Protein AF-M0ALJ4-F1 (afdb_monomer)

Organism: NCBI:txid1227491

Sequence (319 aa):
MPLLFDDVSKDVVDCMFVYNEPVALFLTGNSIRHKKRLEKDDIPYITFGELVDSERSSDLLKPVLEDSIDKFPSRSVKQKADAGIDLYKRKKEDLTDDDYERIVQAVLKEILFTSVLYEEDVSGVEVPDGALTLSWKDSENIYVWDAKFVDNWENGETKLSGEHHKIKNHLDTFQRESDADEFGGLAGFIIFSPQVKLSNLKTLKQRLEERGFRFDSEFGAVCHFPMISLLYLHELVDQNHQDVKSKQNSFRKHLHRLIAHASNHAHEPEEIEDLDRVTDVSKEDIDKLFDYHLSAARKEFEEPNKERYLRNLESTIFG

pLDDT: mean 72.42, std 15.79, range [34.16, 96.31]

Solvent-accessible surface area (backbone atoms only — not comparable to full-atom values): 18001 Å² total; per-residue (Å²): 130,93,74,86,58,85,58,83,47,73,61,59,54,26,49,43,48,37,65,59,53,63,55,60,43,62,31,46,81,84,31,53,78,48,50,69,56,33,62,72,69,69,49,51,67,45,45,49,67,61,51,71,74,39,96,48,58,64,76,59,47,51,58,34,35,50,52,16,53,58,47,52,73,66,53,52,54,59,60,25,18,53,31,20,52,52,40,45,75,75,36,72,76,76,64,49,54,67,56,47,35,36,26,52,48,29,41,40,32,54,75,36,74,58,42,47,77,50,73,77,84,66,84,84,55,75,64,47,48,22,38,36,57,47,62,40,102,88,49,51,33,30,33,41,31,40,56,50,68,56,79,53,58,95,83,42,73,52,74,54,82,75,46,58,59,55,57,46,43,22,53,54,49,47,67,69,70,52,67,32,68,82,35,75,33,60,31,25,42,38,38,36,25,73,52,69,52,70,69,53,54,50,50,45,52,52,54,41,44,79,69,68,52,71,68,50,97,83,30,40,14,43,22,34,36,26,45,71,28,52,54,48,50,46,51,53,46,64,79,38,42,70,56,47,66,77,37,46,49,53,44,37,54,44,50,50,46,54,47,50,36,58,90,57,93,86,58,63,89,89,74,74,91,82,70,73,42,55,23,75,49,46,60,70,57,49,51,49,41,49,53,53,47,69,65,50,72,93,71,82,85,76,78,79,60,63,68,61,57,52,53,56,51,54,59,66,73,77,103

Foldseek 3Di:
DADADQACDLLVVLLCLLVLAQYEAEQEDPNVVCVVVCVVVVQQYDYPVNCVPDPDNCVVVVVSSVSSNVPSVVDDLVVNQVSLVVNCVVQVQPDDQVSQLSNLQSLCCLLAVQKDADDCPPDNQLAARTKGWLDDDPAIEIEGEHEDEDHPPVPDADQCVVVLVSVLSNQVVVVVVCPQVVRVHHAEYEYEYQHHDLVNLLVSLVSSVVVPDDPDLRHYAYEYENNVLSVLLSVVCVVCVVLCVQQVNLLSVLVSCLRQDAPDPPDDSPPDDDDPSYHYDDNVSSVVSVVRSVPPPPDDDDDDPPVVVVVVVVVVVPD

Secondary structure (DSSP, 8-state):
-PPP-SS--HHHHHHHHHHT----EEE-GGGGGGHHHHHHTT--EEEHHHHHH-S-HHHHHHHHHHHHHHHHHHS-HHHHHHHHHHHHHHHTTT--HHHHHHHHHHHHHHH-TT-EEPPTTTTT----SEEEE--BTTB--EEEEEE---TTTTT--B-GGGHHHHHHHHHHHHHHSSHHHHTTSEEEEEEEES-B-HHHHHHHHHHHHHTT----TTS-EEEEEEHHHHHHHHHHHHHTHHHHHHTHHHHHHHHHHHHHSSS-TTS-TTS------EEE--HHHHHHHHHHHHHS--PPP----HHHHHHHHHHHH--

Nearest PDB structures (foldseek):
  2fok-assembly1_A  TM=6.029E-01  e=7.129E-04  Planomicrobium okeanokoites
  2fok-assembly2_B  TM=4.745E-01  e=2.759E-04  Planomicrobium okeanokoites
  5liz-assembly1_A  TM=4.064E-01  e=2.086E-04  Bacillus sp. (in: firmicutes)
  5liq-assembly1_A  TM=3.939E-01  e=2.333E-04  Bacillus sp. (in: firmicutes)
  3gg8-assembly1_A  TM=2.649E-01  e=8.957E+00  Toxoplasma gondii

Mean predicted aligned error: 12.92 Å

Radius of gyration: 22.49 Å; Cα contacts (8 Å, |Δi|>4): 438; chains: 1; bounding box: 62×40×67 Å

Structure (mmCIF, N/CA/C/O backbone):
data_AF-M0ALJ4-F1
#
_entry.id   AF-M0ALJ4-F1
#
loop_
_atom_site.group_PDB
_atom_site.id
_atom_site.type_symbol
_atom_site.label_atom_id
_atom_site.label_alt_id
_atom_site.label_comp_id
_atom_site.label_asym_id
_atom_site.label_entity_id
_atom_site.label_seq_id
_atom_site.pdbx_PDB_ins_code
_atom_site.Cartn_x
_atom_site.Cartn_y
_atom_site.Cartn_z
_atom_site.occupancy
_atom_site.B_iso_or_equiv
_atom_site.auth_seq_id
_atom_site.auth_comp_id
_atom_site.auth_asym_id
_atom_site.auth_atom_id
_atom_site.pdbx_PDB_model_num
ATOM 1 N N . MET A 1 1 ? 11.346 8.881 -19.174 1.00 34.16 1 MET A N 1
ATOM 2 C CA . MET A 1 1 ? 12.791 9.035 -19.495 1.00 34.16 1 MET A CA 1
ATOM 3 C C . MET A 1 1 ? 13.323 7.669 -19.934 1.00 34.16 1 MET A C 1
ATOM 5 O O . MET A 1 1 ? 12.957 6.709 -19.274 1.00 34.16 1 MET A O 1
ATOM 9 N N . PRO A 1 2 ? 14.092 7.504 -21.031 1.00 41.75 2 PRO A N 1
ATOM 10 C CA . PRO A 1 2 ? 14.578 6.175 -21.416 1.00 41.75 2 PRO A CA 1
ATOM 11 C C . PRO A 1 2 ? 15.608 5.667 -20.397 1.00 41.75 2 PRO A C 1
ATOM 13 O O . PRO A 1 2 ? 16.641 6.303 -20.193 1.00 41.75 2 PRO A O 1
ATOM 16 N N . LEU A 1 3 ? 15.318 4.533 -19.758 1.00 44.94 3 LEU A N 1
ATOM 17 C CA . LEU A 1 3 ? 16.238 3.852 -18.849 1.00 44.94 3 LEU A CA 1
ATOM 18 C C . LEU A 1 3 ? 17.157 2.929 -19.664 1.00 44.94 3 LEU A C 1
ATOM 20 O O . LEU A 1 3 ? 16.689 2.062 -20.401 1.00 44.94 3 LEU A O 1
ATOM 24 N N . LEU A 1 4 ? 18.469 3.145 -19.564 1.00 45.00 4 LEU A N 1
ATOM 25 C CA . LEU A 1 4 ? 19.496 2.343 -20.233 1.00 45.00 4 LEU A CA 1
ATOM 26 C C . LEU A 1 4 ? 20.115 1.384 -19.215 1.00 45.00 4 LEU A C 1
ATOM 28 O O . LEU A 1 4 ? 20.674 1.826 -18.214 1.00 45.00 4 LEU A O 1
ATOM 32 N N . PHE A 1 5 ? 20.031 0.083 -19.488 1.00 50.44 5 PHE A N 1
ATOM 33 C CA . PHE A 1 5 ? 20.589 -0.963 -18.633 1.00 50.44 5 PHE A CA 1
ATOM 34 C C . PHE A 1 5 ? 21.620 -1.791 -19.408 1.00 50.44 5 PHE A C 1
ATOM 36 O O . PHE A 1 5 ? 21.329 -2.281 -20.498 1.00 50.44 5 PHE A O 1
ATOM 43 N N . ASP A 1 6 ? 22.807 -1.983 -18.826 1.00 44.72 6 ASP A N 1
ATOM 44 C CA . ASP A 1 6 ? 23.868 -2.833 -19.395 1.00 44.72 6 ASP A CA 1
ATOM 45 C C . ASP A 1 6 ? 23.593 -4.340 -19.200 1.00 44.72 6 ASP A C 1
ATOM 47 O O . ASP A 1 6 ? 24.137 -5.187 -19.915 1.00 44.72 6 ASP A O 1
ATOM 51 N N . ASP A 1 7 ? 22.718 -4.685 -18.250 1.00 58.34 7 ASP A N 1
ATOM 52 C CA . ASP A 1 7 ? 22.183 -6.028 -18.030 1.00 58.34 7 ASP A CA 1
ATOM 53 C C . ASP A 1 7 ? 20.700 -5.934 -17.646 1.00 58.34 7 ASP A C 1
ATOM 55 O O . ASP A 1 7 ? 20.308 -5.096 -16.833 1.00 58.34 7 ASP A O 1
ATOM 59 N N . VAL A 1 8 ? 19.866 -6.811 -18.206 1.00 62.66 8 VAL A N 1
ATOM 60 C CA . VAL A 1 8 ? 18.455 -6.904 -17.822 1.00 62.66 8 VAL A CA 1
ATOM 61 C C . VAL A 1 8 ? 18.371 -7.931 -16.702 1.00 62.66 8 VAL A C 1
ATOM 63 O O . VAL A 1 8 ? 18.159 -9.124 -16.937 1.00 62.66 8 VAL A O 1
ATOM 66 N N . SER A 1 9 ? 18.581 -7.499 -15.462 1.00 69.31 9 SER A N 1
ATOM 67 C CA . SER A 1 9 ? 18.381 -8.366 -14.298 1.00 69.31 9 SER A CA 1
ATOM 68 C C . SER A 1 9 ? 16.885 -8.665 -14.095 1.00 69.31 9 SER A C 1
ATOM 70 O O . SER A 1 9 ? 16.020 -8.070 -14.739 1.00 69.31 9 SER A O 1
ATOM 72 N N . LYS A 1 10 ? 16.552 -9.622 -13.216 1.00 70.94 10 LYS A N 1
ATOM 73 C CA . LYS A 1 10 ? 15.148 -9.821 -12.801 1.00 70.94 10 LYS A CA 1
ATOM 74 C C . LYS A 1 10 ? 14.608 -8.569 -12.092 1.00 70.94 10 LYS A C 1
ATOM 76 O O . LYS A 1 10 ? 13.436 -8.261 -12.220 1.00 70.94 10 LYS A O 1
ATOM 81 N N . ASP A 1 11 ? 15.472 -7.837 -11.396 1.00 69.19 11 ASP A N 1
ATOM 82 C CA . ASP A 1 11 ? 15.086 -6.645 -10.640 1.00 69.19 11 ASP A CA 1
ATOM 83 C C . ASP A 1 11 ? 14.663 -5.507 -11.572 1.00 69.19 11 ASP A C 1
ATOM 85 O O . ASP A 1 11 ? 13.621 -4.913 -11.347 1.00 69.19 11 ASP A O 1
ATOM 89 N N . VAL A 1 12 ? 15.387 -5.290 -12.680 1.00 71.81 12 VAL A N 1
ATOM 90 C CA . VAL A 1 12 ? 14.992 -4.315 -13.717 1.00 71.81 12 VAL A CA 1
ATOM 91 C C . VAL A 1 12 ? 13.591 -4.621 -14.246 1.00 71.81 12 VAL A C 1
ATOM 93 O O . VAL A 1 12 ? 12.761 -3.729 -14.380 1.00 71.81 12 VAL A O 1
ATOM 96 N N . VAL A 1 13 ? 13.320 -5.897 -14.514 1.00 70.69 13 VAL A N 1
ATOM 97 C CA . VAL A 1 13 ? 12.024 -6.365 -15.011 1.00 70.69 13 VAL A CA 1
ATOM 98 C C . VAL A 1 13 ? 10.910 -6.158 -13.975 1.00 70.69 13 VAL A C 1
ATOM 100 O O . VAL A 1 13 ? 9.846 -5.654 -14.325 1.00 70.69 13 VAL A O 1
ATOM 103 N N . ASP A 1 14 ? 11.155 -6.498 -12.708 1.00 71.94 14 ASP A N 1
ATOM 104 C CA . ASP A 1 14 ? 10.169 -6.328 -11.636 1.00 71.94 14 ASP A CA 1
ATOM 105 C C . ASP A 1 14 ? 9.904 -4.835 -11.349 1.00 71.94 14 ASP A C 1
ATOM 107 O O . ASP A 1 14 ? 8.742 -4.453 -11.210 1.00 71.94 14 ASP A O 1
ATOM 111 N N . CYS A 1 15 ? 10.931 -3.971 -11.373 1.00 71.88 15 CYS A N 1
ATOM 112 C CA . CYS A 1 15 ? 10.764 -2.512 -11.325 1.00 71.88 15 CYS A CA 1
ATOM 113 C C . CYS A 1 15 ? 9.874 -2.034 -12.478 1.00 71.88 15 CYS A C 1
ATOM 115 O O . CYS A 1 15 ? 8.886 -1.351 -12.242 1.00 71.88 15 CYS A O 1
ATOM 117 N N . MET A 1 16 ? 10.128 -2.450 -13.724 1.00 73.06 16 MET A N 1
ATOM 118 C CA . MET A 1 16 ? 9.270 -2.057 -14.853 1.00 73.06 16 MET A CA 1
ATOM 119 C C . MET A 1 16 ? 7.796 -2.446 -14.634 1.00 73.06 16 MET A C 1
ATOM 121 O O . MET A 1 16 ? 6.895 -1.692 -15.003 1.00 73.06 16 MET A O 1
ATOM 125 N N . PHE A 1 17 ? 7.525 -3.604 -14.022 1.00 73.50 17 PHE A N 1
ATOM 126 C CA . PHE A 1 17 ? 6.152 -4.035 -13.733 1.00 73.50 17 PHE A CA 1
ATOM 127 C C . PHE A 1 17 ? 5.479 -3.204 -12.652 1.00 73.50 17 PHE A C 1
ATOM 129 O O . PHE A 1 17 ? 4.308 -2.853 -12.801 1.00 73.50 17 PHE A O 1
ATOM 136 N N . VAL A 1 18 ? 6.214 -2.895 -11.589 1.00 72.75 18 VAL A N 1
ATOM 137 C CA . VAL A 1 18 ? 5.731 -2.071 -10.481 1.00 72.75 18 VAL A CA 1
ATOM 138 C C . VAL A 1 18 ? 5.482 -0.635 -10.946 1.00 72.75 18 VAL A C 1
ATOM 140 O O . VAL A 1 18 ? 4.472 -0.037 -10.587 1.00 72.75 18 VAL A O 1
ATOM 143 N N . TYR A 1 19 ? 6.348 -0.113 -11.816 1.00 73.38 19 TYR A N 1
ATOM 144 C CA . TYR A 1 19 ? 6.264 1.252 -12.321 1.00 73.38 19 TYR A CA 1
ATOM 145 C C . TYR A 1 19 ? 5.135 1.439 -13.339 1.00 73.38 19 TYR A C 1
ATOM 147 O O . TYR A 1 19 ? 4.661 2.556 -13.509 1.00 73.38 19 TYR A O 1
ATOM 155 N N . ASN A 1 20 ? 4.665 0.359 -13.978 1.00 68.69 20 ASN A N 1
ATOM 156 C CA . ASN A 1 20 ? 3.615 0.389 -15.003 1.00 68.69 20 ASN A CA 1
ATOM 157 C C . ASN A 1 20 ? 3.902 1.388 -16.145 1.00 68.69 20 ASN A C 1
ATOM 159 O O . ASN A 1 20 ? 2.983 1.889 -16.793 1.00 68.69 20 ASN A O 1
ATOM 163 N N . GLU A 1 21 ? 5.180 1.667 -16.397 1.00 66.44 21 GLU A N 1
ATOM 164 C CA . GLU A 1 21 ? 5.617 2.570 -17.452 1.00 66.44 21 GLU A CA 1
ATOM 165 C C . GLU A 1 21 ? 5.969 1.779 -18.717 1.00 66.44 21 GLU A C 1
ATOM 167 O O . GLU A 1 21 ? 6.566 0.700 -18.635 1.00 66.44 21 GLU A O 1
ATOM 172 N N . PRO A 1 22 ? 5.631 2.301 -19.907 1.00 62.56 22 PRO A N 1
ATOM 173 C CA . PRO A 1 22 ? 6.061 1.699 -21.154 1.00 62.56 22 PRO A CA 1
ATOM 174 C C . PRO A 1 22 ? 7.570 1.881 -21.313 1.00 62.56 22 PRO A C 1
ATOM 176 O O . PRO A 1 22 ? 8.075 2.981 -21.548 1.00 62.56 22 PRO A O 1
ATOM 179 N N . VAL A 1 23 ? 8.305 0.781 -21.196 1.00 67.69 23 VAL A N 1
ATOM 180 C CA . VAL A 1 23 ? 9.763 0.759 -21.332 1.00 67.69 23 VAL A CA 1
ATOM 181 C C . VAL A 1 23 ? 10.149 -0.076 -22.550 1.00 67.69 23 VAL A C 1
ATOM 183 O O . VAL A 1 23 ? 9.550 -1.118 -22.820 1.00 67.69 23 VAL A O 1
ATOM 186 N N . ALA A 1 24 ? 11.164 0.381 -23.283 1.00 68.06 24 ALA A N 1
ATOM 187 C CA . ALA A 1 24 ? 11.835 -0.393 -24.321 1.00 68.06 24 ALA A CA 1
ATOM 188 C C . ALA A 1 24 ? 13.190 -0.872 -23.790 1.00 68.06 24 ALA A C 1
ATOM 190 O O . ALA A 1 24 ? 14.034 -0.060 -23.410 1.00 68.06 24 ALA A O 1
ATOM 191 N N . LEU A 1 25 ? 13.403 -2.189 -23.760 1.00 72.06 25 LEU A N 1
ATOM 192 C CA . LEU A 1 25 ? 14.677 -2.770 -23.342 1.00 72.06 25 LEU A CA 1
ATOM 193 C C . LEU A 1 25 ? 15.634 -2.891 -24.524 1.00 72.06 25 LEU A C 1
ATOM 195 O O . LEU A 1 25 ? 15.305 -3.519 -25.527 1.00 72.06 25 LEU A O 1
ATOM 199 N N . PHE A 1 26 ? 16.847 -2.362 -24.383 1.00 72.50 26 PHE A N 1
ATOM 200 C CA . PHE A 1 26 ? 17.899 -2.502 -25.387 1.00 72.50 26 PHE A CA 1
ATOM 201 C C . PHE A 1 26 ? 18.897 -3.578 -24.972 1.00 72.50 26 PHE A C 1
ATOM 203 O O . PHE A 1 26 ? 19.631 -3.417 -24.002 1.00 72.50 26 PHE A O 1
ATOM 210 N N . LEU A 1 27 ? 18.954 -4.674 -25.726 1.00 73.56 27 LEU A N 1
ATOM 211 C CA . LEU A 1 27 ? 19.894 -5.761 -25.481 1.00 73.56 27 LEU A CA 1
ATOM 212 C C . LEU A 1 27 ? 21.192 -5.525 -26.249 1.00 73.56 27 LEU A C 1
ATOM 214 O O . LEU A 1 27 ? 21.243 -5.659 -27.475 1.00 73.56 27 LEU A O 1
ATOM 218 N N . THR A 1 28 ? 22.262 -5.221 -25.524 1.00 72.56 28 THR A N 1
ATOM 219 C CA . THR A 1 28 ? 23.612 -5.046 -26.071 1.00 72.56 28 THR A CA 1
ATOM 220 C C . THR A 1 28 ? 24.589 -6.094 -25.511 1.00 72.56 28 THR A C 1
ATOM 222 O O . THR A 1 28 ? 24.461 -6.563 -24.375 1.00 72.56 28 THR A O 1
ATOM 225 N N . GLY A 1 29 ? 25.568 -6.518 -26.318 1.00 74.62 29 GLY A N 1
ATOM 226 C CA . GLY A 1 29 ? 26.658 -7.399 -25.875 1.00 74.62 29 GLY A CA 1
ATOM 227 C C . GLY A 1 29 ? 26.196 -8.692 -25.183 1.00 74.62 29 GLY A C 1
ATOM 228 O O . GLY A 1 29 ? 25.474 -9.506 -25.758 1.00 74.62 29 GLY A O 1
ATOM 229 N N . ASN A 1 30 ? 26.624 -8.891 -23.931 1.00 69.31 30 ASN A N 1
ATOM 230 C CA . ASN A 1 30 ? 26.338 -10.105 -23.157 1.00 69.31 30 ASN A CA 1
ATOM 231 C C . ASN A 1 30 ? 24.857 -10.267 -22.776 1.00 69.31 30 ASN A C 1
ATOM 233 O O . ASN A 1 30 ? 24.443 -11.383 -22.455 1.00 69.31 30 ASN A O 1
ATOM 237 N N . SER A 1 31 ? 24.051 -9.202 -22.835 1.00 68.31 31 SER A N 1
ATOM 238 C CA . SER A 1 31 ? 22.632 -9.250 -22.458 1.00 68.31 31 SER A CA 1
ATOM 239 C C . SER A 1 31 ? 21.745 -9.977 -23.487 1.00 68.31 31 SER A C 1
ATOM 241 O O . SER A 1 31 ? 20.653 -10.432 -23.147 1.00 68.31 31 SER A O 1
ATOM 243 N N . ILE A 1 32 ? 22.244 -10.219 -24.712 1.00 75.38 32 ILE A N 1
ATOM 244 C CA . ILE A 1 32 ? 21.551 -10.982 -25.774 1.00 75.38 32 ILE A CA 1
ATOM 245 C C . ILE A 1 32 ? 21.111 -12.375 -25.288 1.00 75.38 32 ILE A C 1
ATOM 247 O O . ILE A 1 32 ? 20.076 -12.896 -25.706 1.00 75.38 32 ILE A O 1
ATOM 251 N N . ARG A 1 33 ? 21.849 -12.981 -24.350 1.00 76.00 33 ARG A N 1
ATOM 252 C CA . ARG A 1 33 ? 21.503 -14.290 -23.765 1.00 76.00 33 ARG A CA 1
ATOM 253 C C . ARG A 1 33 ? 20.151 -14.304 -23.033 1.00 76.00 33 ARG A C 1
ATOM 255 O O . ARG A 1 33 ? 19.587 -15.380 -22.843 1.00 76.00 33 ARG A O 1
ATOM 262 N N . HIS A 1 34 ? 19.626 -13.142 -22.637 1.00 74.94 34 HIS A N 1
ATOM 263 C CA . HIS A 1 34 ? 18.351 -13.010 -21.928 1.00 74.94 34 HIS A CA 1
ATOM 264 C C . HIS A 1 34 ? 17.130 -12.983 -22.860 1.00 74.94 34 HIS A C 1
ATOM 266 O O . HIS A 1 34 ? 16.009 -13.069 -22.363 1.00 74.94 34 HIS A O 1
ATOM 272 N N . LYS A 1 35 ? 17.332 -12.979 -24.190 1.00 79.31 35 LYS A N 1
ATOM 273 C CA . LYS A 1 35 ? 16.275 -12.974 -25.218 1.00 79.31 35 LYS A CA 1
ATOM 274 C C . LYS A 1 35 ? 15.143 -13.963 -24.924 1.00 79.31 35 LYS A C 1
ATOM 276 O O . LYS A 1 35 ? 13.994 -13.569 -24.792 1.00 79.31 35 LYS A O 1
ATOM 281 N N . LYS A 1 36 ? 15.488 -15.236 -24.698 1.00 78.19 36 LYS A N 1
ATOM 282 C CA . LYS A 1 36 ? 14.508 -16.306 -24.425 1.00 78.19 36 LYS A CA 1
ATOM 283 C C . LYS A 1 36 ? 13.663 -16.065 -23.174 1.00 78.19 36 LYS A C 1
ATOM 285 O O . LYS A 1 36 ? 12.534 -16.535 -23.103 1.00 78.19 36 LYS A O 1
ATOM 290 N N . ARG A 1 37 ? 14.227 -15.401 -22.159 1.00 77.25 37 ARG A N 1
ATOM 291 C CA . ARG A 1 37 ? 13.498 -15.074 -20.929 1.00 77.25 37 ARG A CA 1
ATOM 292 C C . ARG A 1 37 ? 12.512 -13.940 -21.195 1.00 77.25 37 ARG A C 1
ATOM 294 O O . ARG A 1 37 ? 11.356 -14.077 -20.838 1.00 77.25 37 ARG A O 1
ATOM 301 N N . LEU A 1 38 ? 12.952 -12.880 -21.875 1.00 76.75 38 LEU A N 1
ATOM 302 C CA . LEU A 1 38 ? 12.086 -11.751 -22.228 1.00 76.75 38 LEU A CA 1
ATOM 303 C C . LEU A 1 38 ? 10.948 -12.173 -23.164 1.00 76.75 38 LEU A C 1
ATOM 305 O O . LEU A 1 38 ? 9.816 -11.766 -22.951 1.00 76.75 38 LEU A O 1
ATOM 309 N N . GLU A 1 39 ? 11.217 -13.066 -24.120 1.00 80.31 39 GLU A N 1
ATOM 310 C CA . GLU A 1 39 ? 10.180 -13.684 -24.960 1.00 80.31 39 GLU A CA 1
ATOM 311 C C . GLU A 1 39 ? 9.173 -14.500 -24.136 1.00 80.31 39 GLU A C 1
ATOM 313 O O . GLU A 1 39 ? 7.974 -14.431 -24.384 1.00 80.31 39 GLU A O 1
ATOM 318 N N . LYS A 1 40 ? 9.644 -15.271 -23.145 1.00 76.12 40 LYS A N 1
ATOM 319 C CA . LYS A 1 40 ? 8.771 -16.053 -22.255 1.00 76.12 40 LYS A CA 1
ATOM 320 C C . LYS A 1 40 ? 7.886 -15.155 -21.391 1.00 76.12 40 LYS A C 1
ATOM 322 O O . LYS A 1 40 ? 6.727 -15.488 -21.163 1.00 76.12 40 LYS A O 1
ATOM 327 N N . ASP A 1 41 ? 8.453 -14.062 -20.900 1.00 69.69 41 ASP A N 1
ATOM 328 C CA . ASP A 1 41 ? 7.781 -13.130 -19.999 1.00 69.69 41 ASP A CA 1
ATOM 329 C C . ASP A 1 41 ? 6.982 -12.058 -20.768 1.00 69.69 41 ASP A C 1
ATOM 331 O O . ASP A 1 41 ? 6.444 -11.147 -20.139 1.00 69.69 41 ASP A O 1
ATOM 335 N N . ASP A 1 42 ? 6.908 -12.172 -22.102 1.00 75.06 42 ASP A N 1
ATOM 336 C CA . ASP A 1 42 ? 6.263 -11.249 -23.045 1.00 75.06 42 ASP A CA 1
ATOM 337 C C . ASP A 1 42 ? 6.666 -9.780 -22.826 1.00 75.06 42 ASP A C 1
ATOM 339 O O . ASP A 1 42 ? 5.838 -8.876 -22.715 1.00 75.06 42 ASP A O 1
ATOM 343 N N . ILE A 1 43 ? 7.974 -9.552 -22.692 1.00 75.44 43 ILE A N 1
ATOM 344 C CA . ILE A 1 43 ? 8.561 -8.227 -22.488 1.00 75.44 43 ILE A CA 1
ATOM 345 C C . ILE A 1 43 ? 9.147 -7.741 -23.818 1.00 75.44 43 ILE A C 1
ATOM 347 O O . ILE A 1 43 ? 10.060 -8.392 -24.336 1.00 75.44 43 ILE A O 1
ATOM 351 N N . PRO A 1 44 ? 8.690 -6.599 -24.361 1.00 78.94 44 PRO A N 1
ATOM 352 C CA . PRO A 1 44 ? 9.247 -6.020 -25.580 1.00 78.94 44 PRO A CA 1
ATOM 353 C C . PRO A 1 44 ? 10.720 -5.613 -25.414 1.00 78.94 44 PRO A C 1
ATOM 355 O O . PRO A 1 44 ? 11.114 -5.020 -24.407 1.00 78.94 44 PRO A O 1
ATOM 358 N N . TYR A 1 45 ? 11.548 -5.912 -26.416 1.00 81.25 45 TYR A N 1
ATOM 359 C CA . TYR A 1 45 ? 12.967 -5.550 -26.445 1.00 81.25 45 TYR A CA 1
ATOM 360 C C . TYR A 1 45 ? 13.448 -5.281 -27.877 1.00 81.25 45 TYR A C 1
ATOM 362 O O . TYR A 1 45 ? 12.831 -5.719 -28.844 1.00 81.25 45 TYR A O 1
ATOM 370 N N . ILE A 1 46 ? 14.586 -4.597 -27.998 1.00 80.62 46 ILE A N 1
ATOM 371 C CA . ILE A 1 46 ? 15.333 -4.381 -29.241 1.00 80.62 46 ILE A CA 1
ATOM 372 C C . ILE A 1 46 ? 16.763 -4.855 -29.015 1.00 80.62 46 ILE A C 1
ATOM 374 O O . ILE A 1 46 ? 17.393 -4.495 -28.023 1.00 80.62 46 ILE A O 1
ATOM 378 N N . THR A 1 47 ? 17.315 -5.646 -29.925 1.00 80.94 47 THR A N 1
ATOM 379 C CA . THR A 1 47 ? 18.745 -5.968 -29.895 1.00 80.94 47 THR A CA 1
ATOM 380 C C . THR A 1 47 ? 19.567 -4.866 -30.556 1.00 80.94 47 THR A C 1
ATOM 382 O O . THR A 1 47 ? 19.135 -4.216 -31.505 1.00 80.94 47 THR A O 1
ATOM 385 N N . PHE A 1 48 ? 20.802 -4.668 -30.094 1.00 72.31 48 PHE A N 1
ATOM 386 C CA . PHE A 1 48 ? 21.704 -3.682 -30.692 1.00 72.31 48 PHE A CA 1
ATOM 387 C C . PHE A 1 48 ? 21.938 -3.928 -32.190 1.00 72.31 48 PHE A C 1
ATOM 389 O O . PHE A 1 48 ? 22.039 -2.971 -32.948 1.00 72.31 48 PHE A O 1
ATOM 396 N N . GLY A 1 49 ? 21.983 -5.196 -32.618 1.00 72.56 49 GLY A N 1
ATOM 397 C CA . GLY A 1 49 ? 22.102 -5.558 -34.034 1.00 72.56 49 GLY A CA 1
ATOM 398 C C . GLY A 1 49 ? 20.938 -5.021 -34.865 1.00 72.56 49 GLY A C 1
ATOM 399 O O . GLY A 1 49 ? 21.169 -4.337 -35.852 1.00 72.56 49 GLY A O 1
ATOM 400 N N . GLU A 1 50 ? 19.699 -5.219 -34.404 1.00 77.69 50 GLU A N 1
ATOM 401 C CA . GLU A 1 50 ? 18.506 -4.669 -35.065 1.00 77.69 50 GLU A CA 1
ATOM 402 C C . GLU A 1 50 ? 18.566 -3.140 -35.142 1.00 77.69 50 GLU A C 1
ATOM 404 O O . GLU A 1 50 ? 18.236 -2.555 -36.170 1.00 77.69 50 GLU A O 1
ATOM 409 N N . LEU A 1 51 ? 19.049 -2.486 -34.084 1.00 72.56 51 LEU A N 1
ATOM 410 C CA . LEU A 1 51 ? 19.148 -1.030 -34.046 1.00 72.56 51 LEU A CA 1
ATOM 411 C C . LEU A 1 51 ? 20.170 -0.476 -35.051 1.00 72.56 51 LEU A C 1
ATOM 413 O O . LEU A 1 51 ? 19.895 0.533 -35.703 1.00 72.56 51 LEU A O 1
ATOM 417 N N . VAL A 1 52 ? 21.326 -1.136 -35.177 1.00 71.25 52 VAL A N 1
ATOM 418 C CA . VAL A 1 52 ? 22.405 -0.772 -36.114 1.00 71.25 52 VAL A CA 1
ATOM 419 C C . VAL A 1 52 ? 22.024 -1.071 -37.563 1.00 71.25 52 VAL A C 1
ATOM 421 O O . VAL A 1 52 ? 22.386 -0.302 -38.451 1.00 71.25 52 VAL A O 1
ATOM 424 N N . ASP A 1 53 ? 21.273 -2.146 -37.797 1.00 72.19 53 ASP A N 1
ATOM 425 C CA . ASP A 1 53 ? 20.822 -2.550 -39.132 1.00 72.19 53 ASP A CA 1
ATOM 426 C C . ASP A 1 53 ? 19.620 -1.721 -39.632 1.00 72.19 53 ASP A C 1
ATOM 428 O O . ASP A 1 53 ? 19.229 -1.823 -40.797 1.00 72.19 53 ASP A O 1
ATOM 432 N N . SER A 1 54 ? 19.029 -0.879 -38.776 1.00 72.06 54 SER A N 1
ATOM 433 C CA . SER A 1 54 ? 17.920 0.001 -39.151 1.00 72.06 54 SER A CA 1
ATOM 434 C C . SER A 1 54 ? 18.390 1.284 -39.836 1.00 72.06 54 SER A C 1
ATOM 436 O O . SER A 1 54 ? 19.289 1.974 -39.358 1.00 72.06 54 SER A O 1
ATOM 438 N N . GLU A 1 55 ? 17.721 1.671 -40.926 1.00 70.88 55 GLU A N 1
ATOM 439 C CA . GLU A 1 55 ? 17.954 2.977 -41.564 1.00 70.88 55 GLU A CA 1
ATOM 440 C C . GLU A 1 55 ? 17.514 4.147 -40.664 1.00 70.88 55 GLU A C 1
ATOM 442 O O . GLU A 1 55 ? 18.059 5.251 -40.753 1.00 70.88 55 GLU A O 1
ATOM 447 N N . ARG A 1 56 ? 16.526 3.913 -39.786 1.00 75.31 56 ARG A N 1
ATOM 448 C CA . ARG A 1 56 ? 16.033 4.864 -38.783 1.00 75.31 56 ARG A CA 1
ATOM 449 C C . ARG A 1 56 ? 15.626 4.139 -37.506 1.00 75.31 56 ARG A C 1
ATOM 451 O O . ARG A 1 56 ? 14.660 3.381 -37.495 1.00 75.31 56 ARG A O 1
ATOM 458 N N . SER A 1 57 ? 16.270 4.476 -36.391 1.00 67.94 57 SER A N 1
ATOM 459 C CA . SER A 1 57 ? 15.953 3.886 -35.083 1.00 67.94 57 SER A CA 1
ATOM 460 C C . SER A 1 57 ? 14.506 4.142 -34.636 1.00 67.94 57 SER A C 1
ATOM 462 O O . SER A 1 57 ? 13.957 3.348 -33.879 1.00 67.94 57 SER A O 1
ATOM 464 N N . SER A 1 58 ? 13.858 5.210 -35.122 1.00 68.25 58 SER A N 1
ATOM 465 C CA . SER A 1 58 ? 12.441 5.502 -34.849 1.00 68.25 58 SER A CA 1
ATOM 466 C C . SER A 1 58 ? 11.501 4.390 -35.303 1.00 68.25 58 SER A C 1
ATOM 468 O O . SER A 1 58 ? 10.486 4.149 -34.653 1.00 68.25 58 SER A O 1
ATOM 470 N N . ASP A 1 59 ? 11.850 3.717 -36.398 1.00 76.50 59 ASP A N 1
ATOM 471 C CA . ASP A 1 59 ? 10.983 2.745 -37.062 1.00 76.50 59 ASP A CA 1
ATOM 472 C C . ASP A 1 59 ? 10.984 1.404 -36.315 1.00 76.50 59 ASP A C 1
ATOM 474 O O . ASP A 1 59 ? 10.038 0.632 -36.429 1.00 76.50 59 ASP A O 1
ATOM 478 N N . LEU A 1 60 ? 12.008 1.168 -35.487 1.00 74.81 60 LEU A N 1
ATOM 479 C CA . LEU A 1 60 ? 12.074 0.052 -34.541 1.00 74.81 60 LEU A CA 1
ATOM 480 C C . LEU A 1 60 ? 11.586 0.432 -33.144 1.00 74.81 60 LEU A C 1
ATOM 482 O O . LEU A 1 60 ? 10.956 -0.374 -32.467 1.00 74.81 60 LEU A O 1
ATOM 486 N N . LEU A 1 61 ? 11.866 1.660 -32.706 1.00 71.56 61 LEU A N 1
ATOM 487 C CA . LEU A 1 61 ? 11.524 2.107 -31.360 1.00 71.56 61 LEU A CA 1
ATOM 488 C C . LEU A 1 61 ? 10.033 2.269 -31.151 1.00 71.56 61 LEU A C 1
ATOM 490 O O . LEU A 1 61 ? 9.507 1.864 -30.118 1.00 71.56 61 LEU A O 1
ATOM 494 N N . LYS A 1 62 ? 9.358 2.878 -32.123 1.00 76.31 62 LYS A N 1
ATOM 495 C CA . LYS A 1 62 ? 7.946 3.206 -31.998 1.00 76.31 62 LYS A CA 1
ATOM 496 C C . LYS A 1 62 ? 7.069 1.951 -31.853 1.00 76.31 62 LYS A C 1
ATOM 498 O O . LYS A 1 62 ? 6.319 1.923 -30.886 1.00 76.31 62 LYS A O 1
ATOM 503 N N . PRO A 1 63 ? 7.215 0.890 -32.673 1.00 79.62 63 PRO A N 1
ATOM 504 C CA . PRO A 1 63 ? 6.441 -0.339 -32.492 1.00 79.62 63 PRO A CA 1
ATOM 505 C C . PRO A 1 63 ? 6.709 -1.044 -31.161 1.00 79.62 63 PRO A C 1
ATOM 507 O O . PRO A 1 63 ? 5.795 -1.605 -30.577 1.00 79.62 63 PRO A O 1
ATOM 510 N N . VAL A 1 64 ? 7.949 -1.016 -30.662 1.00 77.38 64 VAL A N 1
ATOM 511 C CA . VAL A 1 64 ? 8.304 -1.655 -29.383 1.00 77.38 64 VAL A CA 1
ATOM 512 C C . VAL A 1 64 ? 7.740 -0.881 -28.198 1.00 77.38 64 VAL A C 1
ATOM 514 O O . VAL A 1 64 ? 7.275 -1.486 -27.237 1.00 77.38 64 VAL A O 1
ATOM 517 N N . LEU A 1 65 ? 7.754 0.451 -28.265 1.00 71.00 65 LEU A N 1
ATOM 518 C CA . LEU A 1 65 ? 7.097 1.288 -27.268 1.00 71.00 65 LEU A CA 1
ATOM 519 C C . LEU A 1 65 ? 5.576 1.135 -27.332 1.00 71.00 65 LEU A C 1
ATOM 521 O O . LEU A 1 65 ? 4.963 1.032 -26.282 1.00 71.00 65 LEU A O 1
ATOM 525 N N . GLU A 1 66 ? 4.975 1.065 -28.521 1.00 76.00 66 GLU A N 1
ATOM 526 C CA . GLU A 1 66 ? 3.539 0.794 -28.697 1.00 76.00 66 GLU A CA 1
ATOM 527 C C . GLU A 1 66 ? 3.156 -0.590 -28.139 1.00 76.00 66 GLU A C 1
ATOM 529 O O . GLU A 1 66 ? 2.232 -0.685 -27.339 1.00 76.00 66 GLU A O 1
ATOM 534 N N . ASP A 1 67 ? 3.928 -1.641 -28.438 1.00 74.81 67 ASP A N 1
ATOM 535 C CA . ASP A 1 67 ? 3.727 -2.988 -27.877 1.00 74.81 67 ASP A CA 1
ATOM 536 C C . ASP A 1 67 ? 3.902 -2.998 -26.346 1.00 74.81 67 ASP A C 1
ATOM 538 O O . ASP A 1 67 ? 3.182 -3.683 -25.625 1.00 74.81 67 ASP A O 1
ATOM 542 N N . SER A 1 68 ? 4.826 -2.189 -25.822 1.00 70.25 68 SER A N 1
ATOM 543 C CA . SER A 1 68 ? 5.018 -1.994 -24.380 1.00 70.25 68 SER A CA 1
ATOM 544 C C . SER A 1 68 ? 3.834 -1.261 -23.737 1.00 70.25 68 SER A C 1
ATOM 546 O O . SER A 1 68 ? 3.343 -1.686 -22.691 1.00 70.25 68 SER A O 1
ATOM 548 N N . ILE A 1 69 ? 3.308 -0.223 -24.393 1.00 67.69 69 ILE A N 1
ATOM 549 C CA . ILE A 1 69 ? 2.098 0.500 -23.974 1.00 67.69 69 ILE A CA 1
ATOM 550 C C . ILE A 1 69 ? 0.881 -0.425 -23.955 1.00 67.69 69 ILE A C 1
ATOM 552 O O . ILE A 1 69 ? 0.045 -0.279 -23.074 1.00 67.69 69 ILE A O 1
ATOM 556 N N . ASP A 1 70 ? 0.775 -1.387 -24.869 1.00 67.62 70 ASP A N 1
ATOM 557 C CA . ASP A 1 70 ? -0.353 -2.321 -24.883 1.00 67.62 70 ASP A CA 1
ATOM 558 C C . ASP A 1 70 ? -0.184 -3.438 -23.837 1.00 67.62 70 ASP A C 1
ATOM 560 O O . ASP A 1 70 ? -1.137 -3.820 -23.149 1.00 67.62 70 ASP A O 1
ATOM 564 N N . LYS A 1 71 ? 1.039 -3.952 -23.662 1.00 66.94 71 LYS A N 1
ATOM 565 C CA . LYS A 1 71 ? 1.309 -5.118 -22.806 1.00 66.94 71 LYS A CA 1
ATOM 566 C C . LYS A 1 71 ? 1.456 -4.793 -21.326 1.00 66.94 71 LYS A C 1
ATOM 568 O O . LYS A 1 71 ? 0.957 -5.559 -20.499 1.00 66.94 71 LYS A O 1
ATOM 573 N N . PHE A 1 72 ? 2.106 -3.694 -20.947 1.00 63.59 72 PHE A N 1
ATOM 574 C CA . PHE A 1 72 ? 2.333 -3.377 -19.527 1.00 63.59 72 PHE A CA 1
ATOM 575 C C . PHE A 1 72 ? 1.035 -3.067 -18.753 1.00 63.59 72 PHE A C 1
ATOM 577 O O . PHE A 1 72 ? 0.844 -3.635 -17.670 1.00 63.59 72 PHE A O 1
ATOM 584 N N . PRO A 1 73 ? 0.078 -2.296 -19.305 1.00 56.81 73 PRO A N 1
ATOM 585 C CA . PRO A 1 73 ? -1.246 -2.118 -18.713 1.00 56.81 73 PRO A CA 1
ATOM 586 C C . PRO A 1 73 ? -2.102 -3.390 -18.706 1.00 56.81 73 PRO A C 1
ATOM 588 O O . PRO A 1 73 ? -2.980 -3.507 -17.854 1.00 56.81 73 PRO A O 1
ATOM 591 N N . SER A 1 74 ? -1.851 -4.352 -19.609 1.00 57.19 74 SER A N 1
ATOM 592 C CA . SER A 1 74 ? -2.622 -5.606 -19.705 1.00 57.19 74 SER A CA 1
ATOM 593 C C . SER A 1 74 ? -2.319 -6.632 -18.603 1.00 57.19 74 SER A C 1
ATOM 595 O O . SER A 1 74 ? -3.058 -7.606 -18.442 1.00 57.19 74 SER A O 1
ATOM 597 N N . ARG A 1 75 ? -1.251 -6.422 -17.820 1.00 68.25 75 ARG A N 1
ATOM 598 C CA . ARG A 1 75 ? -0.908 -7.296 -16.690 1.00 68.25 75 ARG A CA 1
ATOM 599 C C . ARG A 1 75 ? -1.910 -7.146 -15.557 1.00 68.25 75 ARG A C 1
ATOM 601 O O . ARG A 1 75 ? -2.332 -6.035 -15.227 1.00 68.25 75 ARG A O 1
ATOM 608 N N . SER A 1 76 ? -2.260 -8.267 -14.926 1.00 80.88 76 SER A N 1
ATOM 609 C CA . SER A 1 76 ? -3.215 -8.248 -13.821 1.00 80.88 76 SER A CA 1
ATOM 610 C C . SER A 1 76 ? -2.631 -7.510 -12.617 1.00 80.88 76 SER A C 1
ATOM 612 O O . SER A 1 76 ? -1.421 -7.530 -12.386 1.00 80.88 76 SER A O 1
ATOM 614 N N . VAL A 1 77 ? -3.498 -6.886 -11.820 1.00 84.38 77 VAL A N 1
ATOM 615 C CA . VAL A 1 77 ? -3.104 -6.191 -10.584 1.00 84.38 77 VAL A CA 1
ATOM 616 C C . VAL A 1 77 ? -2.300 -7.133 -9.669 1.00 84.38 77 VAL A C 1
ATOM 618 O O . VAL A 1 77 ? -1.199 -6.778 -9.254 1.00 84.38 77 VAL A O 1
ATOM 621 N N . LYS A 1 78 ? -2.734 -8.395 -9.542 1.00 87.25 78 LYS A N 1
ATOM 622 C CA . LYS A 1 78 ? -1.972 -9.477 -8.900 1.00 87.25 78 LYS A CA 1
ATOM 623 C C . LYS A 1 78 ? -0.528 -9.631 -9.382 1.00 87.25 78 LYS A C 1
ATOM 625 O O . LYS A 1 78 ? 0.375 -9.721 -8.564 1.00 87.25 78 LYS A O 1
ATOM 630 N N . GLN A 1 79 ? -0.279 -9.649 -10.694 1.00 85.69 79 GLN A N 1
ATOM 631 C CA . GLN A 1 79 ? 1.080 -9.837 -11.221 1.00 85.69 79 GLN A CA 1
ATOM 632 C C . GLN A 1 79 ? 2.008 -8.683 -10.829 1.00 85.69 79 GLN A C 1
ATOM 634 O O . GLN A 1 79 ? 3.198 -8.901 -10.613 1.00 85.69 79 GLN A O 1
ATOM 639 N N . LYS A 1 80 ? 1.469 -7.462 -10.736 1.00 86.62 80 LYS A N 1
ATOM 640 C CA . LYS A 1 80 ? 2.217 -6.278 -10.298 1.00 86.62 80 LYS A CA 1
ATOM 641 C C . LYS A 1 80 ? 2.516 -6.340 -8.802 1.00 86.62 80 LYS A C 1
ATOM 643 O O . LYS A 1 80 ? 3.652 -6.085 -8.410 1.00 86.62 80 LYS A O 1
ATOM 648 N N . ALA A 1 81 ? 1.533 -6.737 -7.992 1.00 90.88 81 ALA A N 1
ATOM 649 C CA . ALA A 1 81 ? 1.728 -6.978 -6.566 1.00 90.88 81 ALA A CA 1
ATOM 650 C C . ALA A 1 81 ? 2.794 -8.060 -6.336 1.00 90.88 81 ALA A C 1
ATOM 652 O O . ALA A 1 81 ? 3.785 -7.797 -5.664 1.00 90.88 81 ALA A O 1
ATOM 653 N N . ASP A 1 82 ? 2.661 -9.229 -6.971 1.00 90.56 82 ASP A N 1
ATOM 654 C CA . ASP A 1 82 ? 3.618 -10.334 -6.854 1.00 90.56 82 ASP A CA 1
ATOM 655 C C . ASP A 1 82 ? 5.044 -9.893 -7.220 1.00 90.56 82 ASP A C 1
ATOM 657 O O . ASP A 1 82 ? 5.977 -10.177 -6.469 1.00 90.56 82 ASP A O 1
ATOM 661 N N . ALA A 1 83 ? 5.217 -9.145 -8.319 1.00 88.44 83 ALA A N 1
ATOM 662 C CA . ALA A 1 83 ? 6.513 -8.597 -8.727 1.00 88.44 83 ALA A CA 1
ATOM 663 C C . ALA A 1 83 ? 7.087 -7.609 -7.698 1.00 88.44 83 ALA A C 1
ATOM 665 O O . ALA A 1 83 ? 8.270 -7.691 -7.367 1.00 88.44 83 ALA A O 1
ATOM 666 N N . GLY A 1 84 ? 6.260 -6.717 -7.144 1.00 90.62 84 GLY A N 1
ATOM 667 C CA . GLY A 1 84 ? 6.682 -5.770 -6.109 1.00 90.62 84 GLY A CA 1
ATOM 668 C C . GLY A 1 84 ? 7.082 -6.447 -4.799 1.00 90.62 84 GLY A C 1
ATOM 669 O O . GLY A 1 84 ? 8.098 -6.097 -4.198 1.00 90.62 84 GLY A O 1
ATOM 670 N N . ILE A 1 85 ? 6.346 -7.479 -4.380 1.00 93.44 85 ILE A N 1
ATOM 671 C CA . ILE A 1 85 ? 6.682 -8.294 -3.204 1.00 93.44 85 ILE A CA 1
ATOM 672 C C . ILE A 1 85 ? 8.015 -9.016 -3.417 1.00 93.44 85 ILE A C 1
ATOM 674 O O . ILE A 1 85 ? 8.862 -9.065 -2.519 1.00 93.44 85 ILE A O 1
ATOM 678 N N . ASP A 1 86 ? 8.199 -9.588 -4.604 1.00 90.69 86 ASP A N 1
ATOM 679 C CA . ASP A 1 86 ? 9.424 -10.265 -5.009 1.00 90.69 86 ASP A CA 1
ATOM 680 C C . ASP A 1 86 ? 10.622 -9.305 -5.038 1.00 90.69 86 ASP A C 1
ATOM 682 O O . ASP A 1 86 ? 11.707 -9.675 -4.579 1.00 90.69 86 ASP A O 1
ATOM 686 N N . LEU A 1 87 ? 10.430 -8.085 -5.547 1.00 88.44 87 LEU A N 1
ATOM 687 C CA . LEU A 1 87 ? 11.431 -7.023 -5.549 1.00 88.44 87 LEU A CA 1
ATOM 688 C C . LEU A 1 87 ? 11.803 -6.636 -4.114 1.00 88.44 87 LEU A C 1
ATOM 690 O O . LEU A 1 87 ? 12.978 -6.713 -3.753 1.00 88.44 87 LEU A O 1
ATOM 694 N N . TYR A 1 88 ? 10.811 -6.359 -3.261 1.00 90.44 88 TYR A N 1
ATOM 695 C CA . TYR A 1 88 ? 11.035 -6.037 -1.851 1.00 90.44 88 TYR A CA 1
ATOM 696 C C . TYR A 1 88 ? 11.858 -7.112 -1.138 1.00 90.44 88 TYR A C 1
ATOM 698 O O . TYR A 1 88 ? 12.872 -6.812 -0.516 1.00 90.44 88 TYR A O 1
ATOM 706 N N . LYS A 1 89 ? 11.490 -8.390 -1.277 1.00 89.31 89 LYS A N 1
ATOM 707 C CA . LYS A 1 89 ? 12.191 -9.497 -0.605 1.00 89.31 89 LYS A CA 1
ATOM 708 C C . LYS A 1 89 ? 13.650 -9.647 -1.039 1.00 89.31 89 LYS A C 1
ATOM 710 O O . LYS A 1 89 ? 14.479 -10.030 -0.215 1.00 89.31 89 LYS A O 1
ATOM 715 N N . ARG A 1 90 ? 13.970 -9.393 -2.313 1.00 87.44 90 ARG A N 1
ATOM 716 C CA . ARG A 1 90 ? 15.334 -9.557 -2.851 1.00 87.44 90 ARG A CA 1
ATOM 717 C C . ARG A 1 90 ? 16.219 -8.336 -2.637 1.00 87.44 90 ARG A C 1
ATOM 719 O O . ARG A 1 90 ? 17.431 -8.499 -2.537 1.00 87.44 90 ARG A O 1
ATOM 726 N N . LYS A 1 91 ? 15.621 -7.144 -2.614 1.00 83.06 91 LYS A N 1
ATOM 727 C CA . LYS A 1 91 ? 16.322 -5.859 -2.694 1.00 83.06 91 LYS A CA 1
ATOM 728 C C . LYS A 1 91 ? 16.052 -4.931 -1.517 1.00 83.06 91 LYS A C 1
ATOM 730 O O . LYS A 1 91 ? 16.395 -3.766 -1.603 1.00 83.06 91 LYS A O 1
ATOM 735 N N . LYS A 1 92 ? 15.529 -5.444 -0.398 1.00 76.88 92 LYS A N 1
ATOM 736 C CA . LYS A 1 92 ? 15.172 -4.679 0.815 1.00 76.88 92 LYS A CA 1
ATOM 737 C C . LYS A 1 92 ? 16.249 -3.742 1.398 1.00 76.88 92 LYS A C 1
ATOM 739 O O . LYS A 1 92 ? 15.939 -3.073 2.371 1.00 76.88 92 LYS A O 1
ATOM 744 N N . GLU A 1 93 ? 17.495 -3.778 0.931 1.00 78.00 93 GLU A N 1
ATOM 745 C CA . GLU A 1 93 ? 18.606 -2.907 1.366 1.00 78.00 93 GLU A CA 1
ATOM 746 C C . GLU A 1 93 ? 18.995 -1.862 0.306 1.00 78.00 93 GLU A C 1
ATOM 748 O O . GLU A 1 93 ? 19.704 -0.917 0.626 1.00 78.00 93 GLU A O 1
ATOM 753 N N . ASP A 1 94 ? 18.521 -2.028 -0.933 1.00 80.50 94 ASP A N 1
ATOM 754 C CA . ASP A 1 94 ? 18.872 -1.222 -2.107 1.00 80.50 94 ASP A CA 1
ATOM 755 C C . ASP A 1 94 ? 17.652 -0.467 -2.687 1.00 80.50 94 ASP A C 1
ATOM 757 O O . ASP A 1 94 ? 17.758 0.105 -3.772 1.00 80.50 94 ASP A O 1
ATOM 761 N N . LEU A 1 95 ? 16.477 -0.532 -2.046 1.00 82.81 95 LEU A N 1
ATOM 762 C CA . LEU A 1 95 ? 15.271 0.140 -2.547 1.00 82.81 95 LEU A CA 1
ATOM 763 C C . LEU A 1 95 ? 15.368 1.650 -2.348 1.00 82.81 95 LEU A C 1
ATOM 765 O O . LEU A 1 95 ? 15.801 2.116 -1.298 1.00 82.81 95 LEU A O 1
ATOM 769 N N . THR A 1 96 ? 14.893 2.402 -3.335 1.00 84.31 96 THR A N 1
ATOM 770 C CA . THR A 1 96 ? 14.606 3.828 -3.162 1.00 84.31 96 THR A CA 1
ATOM 771 C C . THR A 1 96 ? 13.256 4.037 -2.466 1.00 84.31 96 THR A C 1
ATOM 773 O O . THR A 1 96 ? 12.448 3.106 -2.368 1.00 84.31 96 THR A O 1
ATOM 776 N N . ASP A 1 97 ? 12.998 5.260 -1.992 1.00 82.88 97 ASP A N 1
ATOM 777 C CA . ASP A 1 97 ? 11.676 5.642 -1.475 1.00 82.88 97 ASP A CA 1
ATOM 778 C C . ASP A 1 97 ? 10.591 5.433 -2.550 1.00 82.88 97 ASP A C 1
ATOM 780 O O . ASP A 1 97 ? 9.594 4.766 -2.274 1.00 82.88 97 ASP A O 1
ATOM 784 N N . ASP A 1 98 ? 10.845 5.861 -3.793 1.00 84.56 98 ASP A N 1
ATOM 785 C CA . ASP A 1 98 ? 9.947 5.661 -4.941 1.00 84.56 98 ASP A CA 1
ATOM 786 C C . ASP A 1 98 ? 9.661 4.175 -5.213 1.00 84.56 98 ASP A C 1
ATOM 788 O O . ASP A 1 98 ? 8.514 3.785 -5.450 1.00 84.56 98 ASP A O 1
ATOM 792 N N . ASP A 1 99 ? 10.693 3.318 -5.180 1.00 86.62 99 ASP A N 1
ATOM 793 C CA . ASP A 1 99 ? 10.507 1.874 -5.363 1.00 86.62 99 ASP A CA 1
ATOM 794 C C . ASP A 1 99 ? 9.571 1.327 -4.280 1.00 86.62 99 ASP A C 1
ATOM 796 O O . ASP A 1 99 ? 8.657 0.549 -4.563 1.00 86.62 99 ASP A O 1
ATOM 800 N N . TYR A 1 100 ? 9.797 1.726 -3.027 1.00 90.06 100 TYR A N 1
ATOM 801 C CA . TYR A 1 100 ? 9.004 1.271 -1.895 1.00 90.06 100 TYR A CA 1
ATOM 802 C C . TYR A 1 100 ? 7.551 1.751 -1.982 1.00 90.06 100 TYR A C 1
ATOM 804 O O . TYR A 1 100 ? 6.635 0.952 -1.777 1.00 90.06 100 TYR A O 1
ATOM 812 N N . GLU A 1 101 ? 7.333 3.012 -2.346 1.00 91.31 101 GLU A N 1
ATOM 813 C CA . GLU A 1 101 ? 6.014 3.603 -2.558 1.00 91.31 101 GLU A CA 1
ATOM 814 C C . GLU A 1 101 ? 5.224 2.854 -3.633 1.00 91.31 101 GLU A C 1
ATOM 816 O O . GLU A 1 101 ? 4.098 2.401 -3.395 1.00 91.31 101 GLU A O 1
ATOM 821 N N . ARG A 1 102 ? 5.838 2.616 -4.797 1.00 90.12 102 ARG A N 1
ATOM 822 C CA . ARG A 1 102 ? 5.169 1.896 -5.884 1.00 90.12 102 ARG A CA 1
ATOM 823 C C . ARG A 1 102 ? 4.915 0.427 -5.535 1.00 90.12 102 ARG A C 1
ATOM 825 O O . ARG A 1 102 ? 3.887 -0.122 -5.938 1.00 90.12 102 ARG A O 1
ATOM 832 N N . ILE A 1 103 ? 5.787 -0.216 -4.748 1.00 93.50 103 ILE A N 1
ATOM 833 C CA . ILE A 1 103 ? 5.535 -1.565 -4.211 1.00 93.50 103 ILE A CA 1
ATOM 834 C C . ILE A 1 103 ? 4.320 -1.553 -3.274 1.00 93.50 103 ILE A C 1
ATOM 836 O O . ILE A 1 103 ? 3.430 -2.394 -3.429 1.00 93.50 103 ILE A O 1
ATOM 840 N N . VAL A 1 104 ? 4.261 -0.614 -2.322 1.00 94.81 104 VAL A N 1
ATOM 841 C CA . VAL A 1 104 ? 3.125 -0.461 -1.398 1.00 94.81 104 VAL A CA 1
ATOM 842 C C . VAL A 1 104 ? 1.838 -0.272 -2.188 1.00 94.81 104 VAL A C 1
ATOM 844 O O . VAL A 1 104 ? 0.874 -1.004 -1.961 1.00 94.81 104 VAL A O 1
ATOM 847 N N . GLN A 1 105 ? 1.838 0.617 -3.179 1.00 93.62 105 GLN A N 1
ATOM 848 C CA . GLN A 1 105 ? 0.677 0.845 -4.026 1.00 93.62 105 GLN A CA 1
ATOM 849 C C . GLN A 1 105 ? 0.270 -0.393 -4.825 1.00 93.62 105 GLN A C 1
ATOM 851 O O . GLN A 1 105 ? -0.920 -0.691 -4.906 1.00 93.62 105 GLN A O 1
ATOM 856 N N . ALA A 1 106 ? 1.210 -1.130 -5.423 1.00 91.88 106 ALA A N 1
ATOM 857 C CA . ALA A 1 106 ? 0.886 -2.339 -6.179 1.00 91.88 106 ALA A CA 1
ATOM 858 C C . ALA A 1 106 ? 0.189 -3.383 -5.291 1.00 91.88 106 ALA A C 1
ATOM 860 O O . ALA A 1 106 ? -0.818 -3.970 -5.693 1.00 91.88 106 ALA A O 1
ATOM 861 N N . VAL A 1 107 ? 0.681 -3.561 -4.060 1.00 95.38 107 VAL A N 1
ATOM 862 C CA . VAL A 1 107 ? 0.083 -4.467 -3.071 1.00 95.38 107 VAL A CA 1
ATOM 863 C C . VAL A 1 107 ? -1.280 -3.953 -2.604 1.00 95.38 107 VAL A C 1
ATOM 865 O O . VAL A 1 107 ? -2.252 -4.712 -2.595 1.00 95.38 107 VAL A O 1
ATOM 868 N N . LEU A 1 108 ? -1.390 -2.664 -2.272 1.00 93.12 108 LEU A N 1
ATOM 869 C CA . LEU A 1 108 ? -2.655 -2.047 -1.880 1.00 93.12 108 LEU A CA 1
ATOM 870 C C . LEU A 1 108 ? -3.696 -2.147 -2.982 1.00 93.12 108 LEU A C 1
ATOM 872 O O . LEU A 1 108 ? -4.839 -2.445 -2.675 1.00 93.12 108 LEU A O 1
ATOM 876 N N . LYS A 1 109 ? -3.324 -1.956 -4.250 1.00 88.50 109 LYS A N 1
ATOM 877 C CA . LYS A 1 109 ? -4.252 -2.034 -5.381 1.00 88.50 109 LYS A CA 1
ATOM 878 C C . LYS A 1 109 ? -4.853 -3.428 -5.541 1.00 88.50 109 LYS A C 1
ATOM 880 O O . LYS A 1 109 ? -6.015 -3.533 -5.932 1.00 88.50 109 LYS A O 1
ATOM 885 N N . GLU A 1 110 ? -4.092 -4.479 -5.232 1.00 91.44 110 GLU A N 1
ATOM 886 C CA . GLU A 1 110 ? -4.591 -5.859 -5.279 1.00 91.44 110 GLU A CA 1
ATOM 887 C C . GLU A 1 110 ? -5.514 -6.178 -4.097 1.00 91.44 110 GLU A C 1
ATOM 889 O O . GLU A 1 110 ? -6.576 -6.770 -4.286 1.00 91.44 110 GLU A O 1
ATOM 894 N N . ILE A 1 111 ? -5.159 -5.741 -2.883 1.00 91.12 111 ILE A N 1
ATOM 895 C CA . ILE A 1 111 ? -6.005 -5.906 -1.686 1.00 91.12 111 ILE A CA 1
ATOM 896 C C . ILE A 1 111 ? -7.284 -5.054 -1.813 1.00 91.12 111 ILE A C 1
ATOM 898 O O . ILE A 1 111 ? -8.392 -5.493 -1.497 1.00 91.12 111 ILE A O 1
ATOM 902 N N . LEU A 1 112 ? -7.118 -3.814 -2.268 1.00 86.25 112 LEU A N 1
ATOM 903 C CA . LEU A 1 112 ? -8.091 -2.732 -2.334 1.00 86.25 112 LEU A CA 1
ATOM 904 C C . LEU A 1 112 ? -7.941 -1.984 -3.665 1.00 86.25 112 LEU A C 1
ATOM 906 O O . LEU A 1 112 ? -7.185 -1.019 -3.790 1.00 86.25 112 LEU A O 1
ATOM 910 N N . PHE A 1 113 ? -8.755 -2.346 -4.657 1.00 81.19 113 PHE A N 1
ATOM 911 C CA . PHE A 1 113 ? -8.744 -1.669 -5.964 1.00 81.19 113 PHE A CA 1
ATOM 912 C C . PHE A 1 113 ? -9.012 -0.150 -5.889 1.00 81.19 113 PHE A C 1
ATOM 914 O O . PHE A 1 113 ? -8.773 0.563 -6.866 1.00 81.19 113 PHE A O 1
ATOM 921 N N . THR A 1 114 ? -9.521 0.340 -4.757 1.00 78.81 114 THR A N 1
ATOM 922 C CA . THR A 1 114 ? -9.797 1.749 -4.464 1.00 78.81 114 THR A CA 1
ATOM 923 C C . THR A 1 114 ? -8.548 2.569 -4.140 1.00 78.81 114 THR A C 1
ATOM 925 O O . THR A 1 114 ? -8.640 3.790 -4.152 1.00 78.81 114 THR A O 1
ATOM 928 N N . SER A 1 115 ? -7.392 1.940 -3.893 1.00 83.62 115 SER A N 1
ATOM 929 C CA . SER A 1 115 ? -6.140 2.669 -3.659 1.00 83.62 115 SER A CA 1
ATOM 930 C C . SER A 1 115 ? -5.671 3.399 -4.917 1.00 83.62 115 SER A C 1
ATOM 932 O O . SER A 1 115 ? -5.664 2.834 -6.020 1.00 83.62 115 SER A O 1
ATOM 934 N N . VAL A 1 116 ? -5.241 4.642 -4.762 1.00 81.62 116 VAL A N 1
ATOM 935 C CA . VAL A 1 116 ? -4.663 5.496 -5.801 1.00 81.62 116 VAL A CA 1
ATOM 936 C C . VAL A 1 116 ? -3.331 6.059 -5.316 1.00 81.62 116 VAL A C 1
ATOM 938 O O . VAL A 1 116 ? -3.172 6.322 -4.128 1.00 81.62 116 VAL A O 1
ATOM 941 N N . LEU A 1 117 ? -2.396 6.198 -6.253 1.00 82.19 117 LEU A N 1
ATOM 942 C CA . LEU A 1 117 ? -1.106 6.860 -6.071 1.00 82.19 117 LEU A CA 1
ATOM 943 C C . LEU A 1 117 ? -1.239 8.288 -6.584 1.00 82.19 117 LEU A C 1
ATOM 945 O O . LEU A 1 117 ? -1.828 8.478 -7.654 1.00 82.19 117 LEU A O 1
ATOM 949 N N . TYR A 1 118 ? -0.703 9.257 -5.859 1.00 76.62 118 TYR A N 1
ATOM 950 C CA . TYR A 1 118 ? -0.564 10.620 -6.342 1.00 76.62 118 TYR A CA 1
ATOM 951 C C . TYR A 1 118 ? 0.876 10.822 -6.802 1.00 76.62 118 TYR A C 1
ATOM 953 O O . TYR A 1 118 ? 1.813 10.680 -6.033 1.00 76.62 118 TYR A O 1
ATOM 961 N N . GLU A 1 119 ? 1.057 11.127 -8.084 1.00 66.69 119 GLU A N 1
ATOM 962 C CA . GLU A 1 119 ? 2.377 11.462 -8.615 1.00 66.69 119 GLU A CA 1
ATOM 963 C C . GLU A 1 119 ? 2.691 12.929 -8.268 1.00 66.69 119 GLU A C 1
ATOM 965 O O . GLU A 1 119 ? 1.839 13.803 -8.457 1.00 66.69 119 GLU A O 1
ATOM 970 N N . GLU A 1 120 ? 3.909 13.214 -7.785 1.00 57.59 120 GLU A N 1
ATOM 971 C CA . GLU A 1 120 ? 4.370 14.549 -7.338 1.00 57.59 120 GLU A CA 1
ATOM 972 C C . GLU A 1 120 ? 4.265 15.662 -8.414 1.00 57.59 120 GLU A C 1
ATOM 974 O O . GLU A 1 120 ? 4.438 16.851 -8.128 1.00 57.59 120 GLU A O 1
ATOM 979 N N . ASP A 1 121 ? 3.958 15.310 -9.664 1.00 49.22 121 ASP A N 1
ATOM 980 C CA . ASP A 1 121 ? 4.066 16.176 -10.841 1.00 49.22 121 ASP A CA 1
ATOM 981 C C . ASP A 1 121 ? 2.984 17.265 -10.967 1.00 49.22 121 ASP A C 1
ATOM 983 O O . ASP A 1 121 ? 3.013 18.077 -11.903 1.00 49.22 121 ASP A O 1
ATOM 987 N N . VAL A 1 122 ? 2.043 17.368 -10.026 1.00 41.16 122 VAL A N 1
ATOM 988 C CA . VAL A 1 122 ? 0.983 18.379 -10.091 1.00 41.16 122 VAL A CA 1
ATOM 989 C C . VAL A 1 122 ? 1.279 19.538 -9.132 1.00 41.16 122 VAL A C 1
ATOM 991 O O . VAL A 1 122 ? 0.837 19.578 -7.992 1.00 41.16 122 VAL A O 1
ATOM 994 N N . SER A 1 123 ? 1.971 20.561 -9.651 1.00 44.97 123 SER A N 1
ATOM 995 C CA . SER A 1 123 ? 1.981 21.958 -9.156 1.00 44.97 123 SER A CA 1
ATOM 996 C C . SER A 1 123 ? 2.916 22.382 -8.005 1.00 44.97 123 SER A C 1
ATOM 998 O O . SER A 1 123 ? 2.851 23.541 -7.588 1.00 44.97 123 SER A O 1
ATOM 1000 N N . GLY A 1 124 ? 3.850 21.540 -7.547 1.00 51.44 124 GLY A N 1
ATOM 1001 C CA . GLY A 1 124 ? 4.812 21.921 -6.492 1.00 51.44 124 GLY A CA 1
ATOM 1002 C C . GLY A 1 124 ? 4.186 22.055 -5.096 1.00 51.44 124 GLY A C 1
ATOM 1003 O O . GLY A 1 124 ? 4.746 22.720 -4.222 1.00 51.44 124 GLY A O 1
ATOM 1004 N N . VAL A 1 125 ? 3.012 21.451 -4.913 1.00 57.66 125 VAL A N 1
ATOM 1005 C CA . VAL A 1 125 ? 2.312 21.295 -3.637 1.00 57.66 125 VAL A CA 1
ATOM 1006 C C . VAL A 1 125 ? 2.681 19.924 -3.073 1.00 57.66 125 VAL A C 1
ATOM 1008 O O . VAL A 1 125 ? 2.601 18.933 -3.788 1.00 57.66 125 VAL A O 1
ATOM 1011 N N . GLU A 1 126 ? 3.089 19.868 -1.804 1.00 67.62 126 GLU A N 1
ATOM 1012 C CA . GLU A 1 126 ? 3.302 18.594 -1.103 1.00 67.62 126 GLU A CA 1
ATOM 1013 C C . GLU A 1 126 ? 1.947 17.881 -0.931 1.00 67.62 126 GLU A C 1
ATOM 1015 O O . GLU A 1 126 ? 1.049 18.397 -0.251 1.00 67.62 126 GLU A O 1
ATOM 1020 N N . VAL A 1 127 ? 1.801 16.716 -1.565 1.00 73.12 127 VAL A N 1
ATOM 1021 C CA . VAL A 1 127 ? 0.626 15.831 -1.514 1.00 73.12 127 VAL A CA 1
ATOM 1022 C C . VAL A 1 127 ? 1.012 14.508 -0.844 1.00 73.12 127 VAL A C 1
ATOM 1024 O O . VAL A 1 127 ? 2.188 14.151 -0.885 1.00 73.12 127 VAL A O 1
ATOM 1027 N N . PRO A 1 128 ? 0.065 13.786 -0.210 1.00 77.81 128 PRO A N 1
ATOM 1028 C CA . PRO A 1 128 ? 0.359 12.441 0.285 1.00 77.81 128 PRO A CA 1
ATOM 1029 C C . PRO A 1 128 ? 0.751 11.515 -0.861 1.00 77.81 128 PRO A C 1
ATOM 1031 O O . PRO A 1 128 ? 0.329 11.747 -1.993 1.00 77.81 128 PRO A O 1
ATOM 1034 N N . ASP A 1 129 ? 1.486 10.445 -0.553 1.00 84.81 129 ASP A N 1
ATOM 1035 C CA . ASP A 1 129 ? 1.916 9.482 -1.576 1.00 84.81 129 ASP A CA 1
ATOM 1036 C C . ASP A 1 129 ? 0.678 8.839 -2.246 1.00 84.81 129 ASP A C 1
ATOM 1038 O O . ASP A 1 129 ? 0.628 8.609 -3.454 1.00 84.81 129 ASP A O 1
ATOM 1042 N N . GLY A 1 130 ? -0.409 8.630 -1.493 1.00 83.56 130 GLY A N 1
ATOM 1043 C CA . GLY A 1 130 ? -1.689 8.276 -2.093 1.00 83.56 130 GLY A CA 1
ATOM 1044 C C . GLY A 1 130 ? -2.898 8.354 -1.171 1.00 83.56 130 GLY A C 1
ATOM 1045 O O . GLY A 1 130 ? -2.853 8.831 -0.035 1.00 83.56 130 GLY A O 1
ATOM 1046 N N . ALA A 1 131 ? -4.021 7.854 -1.682 1.00 83.81 131 ALA A N 1
ATOM 1047 C CA . ALA A 1 131 ? -5.273 7.745 -0.945 1.00 83.81 131 ALA A CA 1
ATOM 1048 C C . ALA A 1 131 ? -5.980 6.419 -1.231 1.00 83.81 131 ALA A C 1
ATOM 1050 O O . ALA A 1 131 ? -5.757 5.775 -2.255 1.00 83.81 131 ALA A O 1
ATOM 1051 N N . LEU A 1 132 ? -6.850 5.989 -0.324 1.00 84.19 132 LEU A N 1
ATOM 1052 C CA . LEU A 1 132 ? -7.719 4.834 -0.520 1.00 84.19 132 LEU A CA 1
ATOM 1053 C C . LEU A 1 132 ? -9.077 5.066 0.132 1.00 84.19 132 LEU A C 1
ATOM 1055 O O . LEU A 1 132 ? -9.187 5.759 1.143 1.00 84.19 132 LEU A O 1
ATOM 1059 N N . THR A 1 133 ? -10.110 4.430 -0.417 1.00 81.25 133 THR A N 1
ATOM 1060 C CA . THR A 1 133 ? -11.455 4.446 0.169 1.00 81.25 133 THR A CA 1
ATOM 1061 C C . THR A 1 133 ? -11.875 3.066 0.660 1.00 81.25 133 THR A C 1
ATOM 1063 O O . THR A 1 133 ? -11.673 2.044 -0.006 1.00 81.25 133 THR A O 1
ATOM 1066 N N . LEU A 1 134 ? -12.492 3.038 1.840 1.00 76.88 134 LEU A N 1
ATOM 1067 C CA . LEU A 1 134 ? -13.174 1.887 2.420 1.00 76.88 134 LEU A CA 1
ATOM 1068 C C . LEU A 1 134 ? -14.668 2.203 2.536 1.00 76.88 134 LEU A C 1
ATOM 1070 O O . LEU A 1 134 ? -15.136 2.683 3.566 1.00 76.88 134 LEU A O 1
ATOM 1074 N N . SER A 1 135 ? -15.413 1.904 1.470 1.00 73.06 135 SER A N 1
ATOM 1075 C CA . SER A 1 135 ? -16.866 2.113 1.410 1.00 73.06 135 SER A CA 1
ATOM 1076 C C . SER A 1 135 ? -17.647 0.802 1.535 1.00 73.06 135 SER A C 1
ATOM 1078 O O . SER A 1 135 ? -17.308 -0.206 0.895 1.00 73.06 135 SER A O 1
ATOM 1080 N N . TRP A 1 136 ? -18.716 0.822 2.334 1.00 78.06 136 TRP A N 1
ATOM 1081 C CA . TRP A 1 136 ? -19.751 -0.213 2.435 1.00 78.06 136 TRP A CA 1
ATOM 1082 C C . TRP A 1 136 ? -21.143 0.434 2.534 1.00 78.06 136 TRP A C 1
ATOM 1084 O O . TRP A 1 136 ? -21.258 1.649 2.600 1.00 78.06 136 TRP A O 1
ATOM 1094 N N . LYS A 1 137 ? -22.210 -0.382 2.529 1.00 67.44 137 LYS A N 1
ATOM 1095 C CA . LYS A 1 137 ? -23.620 0.033 2.329 1.00 67.44 137 LYS A CA 1
ATOM 1096 C C . LYS A 1 137 ? -24.070 1.311 3.065 1.00 67.44 137 LYS A C 1
ATOM 1098 O O . LYS A 1 137 ? -24.900 2.024 2.516 1.00 67.44 137 LYS A O 1
ATOM 1103 N N . ASP A 1 138 ? -23.526 1.585 4.250 1.00 68.94 138 ASP A N 1
ATOM 1104 C CA . ASP A 1 138 ? -23.968 2.673 5.130 1.00 68.94 138 ASP A CA 1
ATOM 1105 C C . ASP A 1 138 ? -22.812 3.573 5.621 1.00 68.94 138 ASP A C 1
ATOM 1107 O O . ASP A 1 138 ? -22.990 4.325 6.573 1.00 68.94 138 ASP A O 1
ATOM 1111 N N . SER A 1 139 ? -21.608 3.468 5.044 1.00 69.62 139 SER A N 1
ATOM 1112 C CA . SER A 1 139 ? -20.471 4.315 5.431 1.00 69.62 139 SER A CA 1
ATOM 1113 C C . SER A 1 139 ? -19.397 4.328 4.350 1.00 69.62 139 SER A C 1
ATOM 1115 O O . SER A 1 139 ? -19.053 3.292 3.773 1.00 69.62 139 SER A O 1
ATOM 1117 N N . GLU A 1 140 ? -18.851 5.512 4.111 1.00 71.25 140 GLU A N 1
ATOM 1118 C CA . GLU A 1 140 ? -17.704 5.743 3.248 1.00 71.25 140 GLU A CA 1
ATOM 1119 C C . GLU A 1 140 ? -16.602 6.369 4.091 1.00 71.25 140 GLU A C 1
ATOM 1121 O O . GLU A 1 140 ? -16.870 7.200 4.951 1.00 71.25 140 GLU A O 1
ATOM 1126 N N . ASN A 1 141 ? -15.377 5.885 3.911 1.00 77.00 141 ASN A N 1
ATOM 1127 C CA . ASN A 1 141 ? -14.229 6.335 4.684 1.00 77.00 141 ASN A CA 1
ATOM 1128 C C . ASN A 1 141 ? -13.065 6.508 3.731 1.00 77.00 141 ASN A C 1
ATOM 1130 O O . ASN A 1 141 ? -12.710 5.559 3.027 1.00 77.00 141 ASN A O 1
ATOM 1134 N N . ILE A 1 142 ? -12.453 7.684 3.736 1.00 78.75 142 ILE A N 1
ATOM 1135 C CA . ILE A 1 142 ? -11.233 7.941 2.980 1.00 78.75 142 ILE A CA 1
ATOM 1136 C C . ILE A 1 142 ? -10.033 7.995 3.917 1.00 78.75 142 ILE A C 1
ATOM 1138 O O . ILE A 1 142 ? -10.097 8.547 5.013 1.00 78.75 142 ILE A O 1
ATOM 1142 N N . TYR A 1 143 ? -8.939 7.391 3.477 1.00 83.00 143 TYR A N 1
ATOM 1143 C CA . TYR A 1 143 ? -7.647 7.435 4.136 1.00 83.00 143 TYR A CA 1
ATOM 1144 C C . TYR A 1 143 ? -6.637 7.990 3.157 1.00 83.00 143 TYR A C 1
ATOM 1146 O O . TYR A 1 143 ? -6.628 7.592 1.993 1.00 83.00 143 TYR A O 1
ATOM 1154 N N . VAL A 1 144 ? -5.758 8.851 3.645 1.00 86.19 144 VAL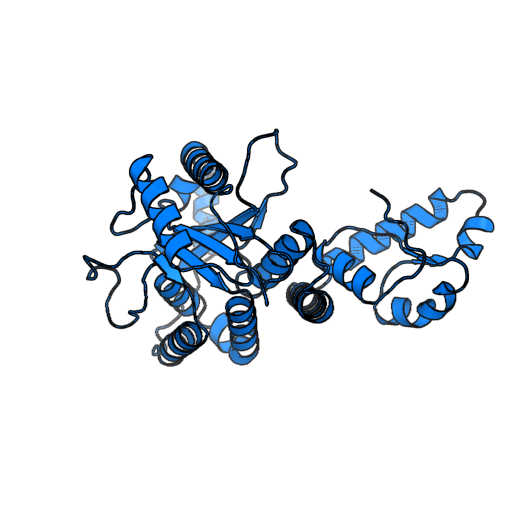 A N 1
ATOM 1155 C CA . VAL A 1 144 ? -4.531 9.185 2.923 1.00 86.19 144 VAL A CA 1
ATOM 1156 C C . VAL A 1 144 ? -3.389 8.379 3.519 1.00 86.19 144 VAL A C 1
ATOM 1158 O O . VAL A 1 144 ? -3.419 8.022 4.705 1.00 86.19 144 VAL A O 1
ATOM 1161 N N . TRP A 1 145 ? -2.418 8.026 2.692 1.00 89.38 145 TRP A N 1
ATOM 1162 C CA . TRP A 1 145 ? -1.323 7.172 3.104 1.00 89.38 145 TRP A CA 1
ATOM 1163 C C . TRP A 1 145 ? 0.011 7.662 2.560 1.00 89.38 145 TRP A C 1
ATOM 1165 O O . TRP A 1 145 ? 0.069 8.185 1.453 1.00 89.38 145 TRP A O 1
ATOM 1175 N N . ASP A 1 146 ? 1.059 7.429 3.349 1.00 89.88 146 ASP A N 1
ATOM 1176 C CA . ASP A 1 146 ? 2.449 7.635 2.949 1.00 89.88 146 ASP A CA 1
ATOM 1177 C C . ASP A 1 146 ? 3.237 6.333 3.153 1.00 89.88 146 ASP A C 1
ATOM 1179 O O . ASP A 1 146 ? 3.118 5.660 4.185 1.00 89.88 146 ASP A O 1
ATOM 1183 N N . ALA A 1 147 ? 4.079 5.993 2.187 1.00 90.00 147 ALA A N 1
ATOM 1184 C CA . ALA A 1 147 ? 5.092 4.961 2.277 1.00 90.00 147 ALA A CA 1
ATOM 1185 C C . ALA A 1 147 ? 6.443 5.605 2.619 1.00 90.00 147 ALA A C 1
ATOM 1187 O O . ALA A 1 147 ? 6.900 6.537 1.966 1.00 90.00 147 ALA A O 1
ATOM 1188 N N . LYS A 1 148 ? 7.098 5.129 3.680 1.00 86.62 148 LYS A N 1
ATOM 1189 C CA . LYS A 1 148 ? 8.391 5.659 4.124 1.00 86.62 148 LYS A CA 1
ATOM 1190 C C . LYS A 1 148 ? 9.374 4.519 4.334 1.00 86.62 148 LYS A C 1
ATOM 1192 O O . LYS A 1 148 ? 9.236 3.719 5.272 1.00 86.62 148 LYS A O 1
ATOM 1197 N N . PHE A 1 149 ? 10.357 4.445 3.444 1.00 80.75 149 PHE A N 1
ATOM 1198 C CA . PHE A 1 149 ? 11.409 3.447 3.492 1.00 80.75 149 PHE A CA 1
ATOM 1199 C C . PHE A 1 149 ? 12.578 3.937 4.349 1.00 80.75 149 PHE A C 1
ATOM 1201 O O . PHE A 1 149 ? 12.796 5.135 4.516 1.00 80.75 149 PHE A O 1
ATOM 1208 N N . VAL A 1 150 ? 13.296 3.002 4.974 1.00 68.25 150 VAL A N 1
ATOM 1209 C CA . VAL A 1 150 ? 14.479 3.326 5.775 1.00 68.25 150 VAL A CA 1
ATOM 1210 C C . VAL A 1 150 ? 15.580 2.324 5.521 1.00 68.25 150 VAL A C 1
ATOM 1212 O O . VAL A 1 150 ? 15.432 1.125 5.780 1.00 68.25 150 VAL A O 1
ATOM 1215 N N . ASP A 1 151 ? 16.712 2.869 5.093 1.00 57.03 151 ASP A N 1
ATOM 1216 C CA . ASP A 1 151 ? 17.957 2.141 4.927 1.00 57.03 151 ASP A CA 1
ATOM 1217 C C . ASP A 1 151 ? 18.387 1.504 6.251 1.00 57.03 151 ASP A C 1
ATOM 1219 O O . ASP A 1 151 ? 18.444 2.154 7.299 1.00 57.03 151 ASP A O 1
ATOM 1223 N N . ASN A 1 152 ? 18.762 0.226 6.194 1.00 56.16 152 ASN A N 1
ATOM 1224 C CA . ASN A 1 152 ? 19.237 -0.551 7.342 1.00 56.16 152 ASN A CA 1
ATOM 1225 C C . ASN A 1 152 ? 18.215 -0.710 8.483 1.00 56.16 152 ASN A C 1
ATOM 1227 O O . ASN A 1 152 ? 18.587 -0.606 9.653 1.00 56.16 152 ASN A O 1
ATOM 1231 N N . TRP A 1 153 ? 16.953 -1.025 8.175 1.00 57.78 153 TRP A N 1
ATOM 1232 C CA . TRP A 1 153 ? 15.907 -1.277 9.183 1.00 57.78 153 TRP A CA 1
ATOM 1233 C C . TRP A 1 153 ? 16.268 -2.354 10.229 1.00 57.78 153 TRP A C 1
ATOM 1235 O O . TRP A 1 153 ? 15.788 -2.303 11.355 1.00 57.78 153 TRP A O 1
ATOM 1245 N N . GLU A 1 154 ? 17.166 -3.298 9.915 1.00 55.25 154 GLU A N 1
ATOM 1246 C CA . GLU A 1 154 ? 17.668 -4.277 10.899 1.00 55.25 154 GLU A CA 1
ATOM 1247 C C 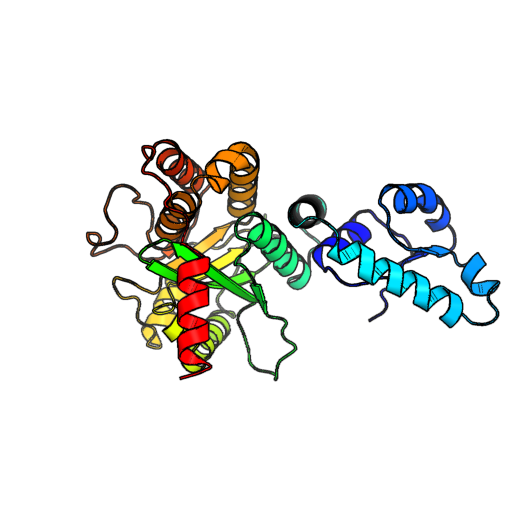. GLU A 1 154 ? 18.507 -3.630 12.024 1.00 55.25 154 GLU A C 1
ATOM 1249 O O . GLU A 1 154 ? 18.657 -4.213 13.097 1.00 55.25 154 GLU A O 1
ATOM 1254 N N . ASN A 1 155 ? 19.031 -2.418 11.798 1.00 50.09 155 ASN A N 1
ATOM 1255 C CA . ASN A 1 155 ? 19.925 -1.685 12.702 1.00 50.09 155 ASN A CA 1
ATOM 1256 C C . ASN A 1 155 ? 19.459 -0.244 13.006 1.00 50.09 155 ASN A C 1
ATOM 1258 O O . ASN A 1 155 ? 20.136 0.474 13.748 1.00 50.09 155 ASN A O 1
ATOM 1262 N N . GLY A 1 156 ? 18.341 0.205 12.432 1.00 53.78 156 GLY A N 1
ATOM 1263 C CA . GLY A 1 156 ? 17.907 1.598 12.448 1.00 53.78 156 GLY A CA 1
ATOM 1264 C C . GLY A 1 156 ? 16.391 1.745 12.364 1.00 53.78 156 GLY A C 1
ATOM 1265 O O . GLY A 1 156 ? 15.695 0.939 11.766 1.00 53.78 156 GLY A O 1
ATOM 1266 N N . GLU A 1 157 ? 15.874 2.788 13.003 1.00 59.53 157 GLU A N 1
ATOM 1267 C CA . GLU A 1 157 ? 14.439 3.034 13.159 1.00 59.53 157 GLU A CA 1
ATOM 1268 C C . GLU A 1 157 ? 13.986 4.189 12.267 1.00 59.53 157 GLU A C 1
ATOM 1270 O O . GLU A 1 157 ? 14.682 5.209 12.188 1.00 59.53 157 GLU A O 1
ATOM 1275 N N . THR A 1 158 ? 12.776 4.104 11.706 1.00 61.81 158 THR A N 1
ATOM 1276 C CA . THR A 1 158 ? 12.180 5.232 10.986 1.00 61.81 158 THR A CA 1
ATOM 1277 C C . THR A 1 158 ? 11.934 6.420 11.904 1.00 61.81 158 THR A C 1
ATOM 1279 O O . THR A 1 158 ? 11.073 6.415 12.795 1.00 61.81 158 THR A O 1
ATOM 1282 N N . LYS A 1 159 ? 12.713 7.483 11.676 1.00 64.19 159 LYS A N 1
ATOM 1283 C CA . LYS A 1 159 ? 12.548 8.781 12.327 1.00 64.19 159 LYS A CA 1
ATOM 1284 C C . LYS A 1 159 ? 11.553 9.619 11.537 1.00 64.19 159 LYS A C 1
ATOM 1286 O O . LYS A 1 159 ? 11.911 10.269 10.566 1.00 64.19 159 LYS A O 1
ATOM 1291 N N . LEU A 1 160 ? 10.330 9.709 12.044 1.00 65.75 160 LEU A N 1
ATOM 1292 C CA . LEU A 1 160 ? 9.283 10.563 11.471 1.00 65.75 160 LEU A CA 1
ATOM 1293 C C . LEU A 1 160 ? 9.470 12.062 11.772 1.00 65.75 160 LEU A C 1
ATOM 1295 O O . LEU A 1 160 ? 8.669 12.891 11.355 1.00 65.75 160 LEU A O 1
ATOM 1299 N N . SER A 1 161 ? 10.528 12.451 12.494 1.00 61.28 161 SER A N 1
ATOM 1300 C CA . SER A 1 161 ? 10.695 13.820 12.999 1.00 61.28 161 SER A CA 1
ATOM 1301 C C . SER A 1 161 ? 10.739 14.905 11.916 1.00 61.28 161 SER A C 1
ATOM 1303 O O . SER A 1 161 ? 10.355 16.037 12.217 1.00 61.28 161 SER A O 1
ATOM 1305 N N . GLY A 1 162 ? 11.202 14.572 10.703 1.00 64.94 162 GLY A N 1
ATOM 1306 C CA . GLY A 1 162 ? 11.184 15.458 9.528 1.00 64.94 162 GLY A CA 1
ATOM 1307 C C . GLY A 1 162 ? 9.858 15.439 8.755 1.00 64.94 162 GLY A C 1
ATOM 1308 O O . GLY A 1 162 ? 9.483 16.442 8.159 1.00 64.94 162 GLY A O 1
ATOM 1309 N N . GLU A 1 163 ? 9.099 14.350 8.865 1.00 70.44 163 GLU A N 1
ATOM 1310 C CA . GLU A 1 163 ? 7.877 14.096 8.092 1.00 70.44 163 GLU A CA 1
ATOM 1311 C C . GLU A 1 163 ? 6.633 14.734 8.724 1.00 70.44 163 GLU A C 1
ATOM 1313 O O . GLU A 1 163 ? 5.634 14.974 8.059 1.00 70.44 163 GLU A O 1
ATOM 1318 N N . HIS A 1 164 ? 6.693 15.111 10.005 1.00 72.50 164 HIS A N 1
ATOM 1319 C CA . HIS A 1 164 ? 5.560 15.727 10.707 1.00 72.50 164 HIS A CA 1
ATOM 1320 C C . HIS A 1 164 ? 5.041 17.024 10.054 1.00 72.50 164 HIS A C 1
ATOM 1322 O O . HIS A 1 164 ? 3.906 17.429 10.306 1.00 72.50 164 HIS A O 1
ATOM 1328 N N . HIS A 1 165 ? 5.881 17.759 9.315 1.00 69.50 165 HIS A N 1
ATOM 1329 C CA . HIS A 1 165 ? 5.423 18.945 8.585 1.00 69.50 165 HIS A CA 1
ATOM 1330 C C . HIS A 1 165 ? 4.712 18.567 7.287 1.00 69.50 165 HIS A C 1
ATOM 1332 O O . HIS A 1 165 ? 3.605 19.053 7.082 1.00 69.50 165 HIS A O 1
ATOM 1338 N N . LYS A 1 166 ? 5.299 17.646 6.514 1.00 75.62 166 LYS A N 1
ATOM 1339 C CA . LYS A 1 166 ? 4.739 17.116 5.268 1.00 75.62 166 LYS A CA 1
ATOM 1340 C C . LYS A 1 166 ? 3.387 16.453 5.490 1.00 75.62 166 LYS A C 1
ATOM 1342 O O . LYS A 1 166 ? 2.397 16.917 4.951 1.00 75.62 166 LYS A O 1
ATOM 1347 N N . ILE A 1 167 ? 3.304 15.508 6.431 1.00 76.69 167 ILE A N 1
ATOM 1348 C CA . ILE A 1 167 ? 2.052 14.813 6.776 1.00 76.69 167 ILE A CA 1
ATOM 1349 C C . ILE A 1 167 ? 0.959 15.818 7.146 1.00 76.69 167 ILE A C 1
ATOM 1351 O O . ILE A 1 167 ? -0.185 15.680 6.731 1.00 76.69 167 ILE A O 1
ATOM 1355 N N . LYS A 1 168 ? 1.291 16.884 7.884 1.00 74.00 168 LYS A N 1
ATOM 1356 C CA . LYS A 1 168 ? 0.304 17.935 8.147 1.00 74.00 168 LYS A CA 1
ATOM 1357 C C . LYS A 1 168 ? -0.120 18.656 6.866 1.00 74.00 168 LYS A C 1
ATOM 1359 O O . LYS A 1 168 ? -1.308 18.901 6.704 1.00 74.00 168 LYS A O 1
ATOM 1364 N N . ASN A 1 169 ? 0.824 19.049 6.017 1.00 74.31 169 ASN A N 1
ATOM 1365 C CA . ASN A 1 169 ? 0.509 19.724 4.763 1.00 74.31 169 ASN A CA 1
ATOM 1366 C C . ASN A 1 169 ? -0.388 18.835 3.888 1.00 74.31 169 ASN A C 1
ATOM 1368 O O . ASN A 1 169 ? -1.378 19.332 3.370 1.00 74.31 169 ASN A O 1
ATOM 1372 N N . HIS A 1 170 ? -0.130 17.526 3.839 1.00 77.19 170 HIS A N 1
ATOM 1373 C CA . H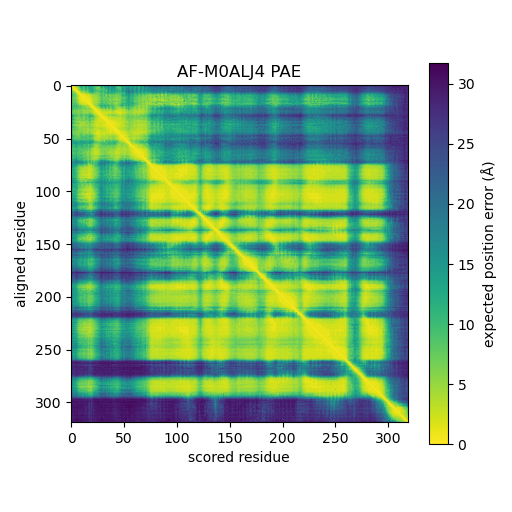IS A 1 170 ? -0.961 16.546 3.136 1.00 77.19 170 HIS A CA 1
ATOM 1374 C C . HIS A 1 170 ? -2.401 16.559 3.666 1.00 77.19 170 HIS A C 1
ATOM 1376 O O . HIS A 1 170 ? -3.352 16.683 2.896 1.00 77.19 170 HIS A O 1
ATOM 1382 N N . LEU A 1 171 ? -2.564 16.510 4.992 1.00 74.31 171 LEU A N 1
ATOM 1383 C CA . LEU A 1 171 ? -3.873 16.556 5.651 1.00 74.31 171 LEU A CA 1
ATOM 1384 C C . LEU A 1 171 ? -4.593 17.899 5.429 1.00 74.31 171 LEU A C 1
ATOM 1386 O O . LEU A 1 171 ? -5.790 17.910 5.154 1.00 74.31 171 LEU A O 1
ATOM 1390 N N . ASP A 1 172 ? -3.874 19.023 5.518 1.00 70.19 172 ASP A N 1
ATOM 1391 C CA . ASP A 1 172 ? -4.413 20.369 5.282 1.00 70.19 172 ASP A CA 1
ATOM 1392 C C . ASP A 1 172 ? -4.864 20.545 3.821 1.00 70.19 172 ASP A C 1
ATOM 1394 O O . ASP A 1 172 ? -5.921 21.125 3.576 1.00 70.19 172 ASP A O 1
ATOM 1398 N N . THR A 1 173 ? -4.064 20.083 2.854 1.00 67.19 173 THR A N 1
ATOM 1399 C CA . THR A 1 173 ? -4.384 20.129 1.418 1.00 67.19 173 THR A CA 1
ATOM 1400 C C . THR A 1 173 ? -5.629 19.298 1.142 1.00 67.19 173 THR A C 1
ATOM 1402 O O . THR A 1 173 ? -6.598 19.815 0.592 1.00 67.19 173 THR A O 1
ATOM 1405 N N . PHE A 1 174 ? -5.663 18.062 1.643 1.00 65.50 174 PHE A N 1
ATOM 1406 C CA . PHE A 1 174 ? -6.803 17.167 1.473 1.00 65.50 174 PHE A CA 1
ATOM 1407 C C . PHE A 1 174 ? -8.104 17.737 2.071 1.00 65.50 174 PHE A C 1
ATOM 1409 O O . PHE A 1 174 ? -9.168 17.643 1.466 1.00 65.50 174 PHE A O 1
ATOM 1416 N N . GLN A 1 175 ? -8.031 18.403 3.231 1.00 64.88 175 GLN A N 1
ATOM 1417 C CA . GLN A 1 175 ? -9.184 19.087 3.832 1.00 64.88 175 GLN A CA 1
ATOM 1418 C C . GLN A 1 175 ? -9.643 20.328 3.051 1.00 64.88 175 GLN A C 1
ATOM 1420 O O . GLN A 1 175 ? -10.815 20.693 3.118 1.00 64.88 175 GLN A O 1
ATOM 1425 N N . ARG A 1 176 ? -8.738 21.022 2.350 1.00 62.12 176 ARG A N 1
ATOM 1426 C CA . ARG A 1 176 ? -9.061 22.251 1.606 1.00 62.12 176 ARG A CA 1
ATOM 1427 C C . ARG A 1 176 ? -9.649 21.985 0.227 1.00 62.12 176 ARG A C 1
ATOM 1429 O O . ARG A 1 176 ? -10.424 22.816 -0.241 1.00 62.12 176 ARG A O 1
ATOM 1436 N N . GLU A 1 177 ? -9.278 20.883 -0.418 1.00 58.00 177 GLU A N 1
ATOM 1437 C CA . GLU A 1 177 ? -9.643 20.600 -1.815 1.00 58.00 177 GLU A CA 1
ATOM 1438 C C . GLU A 1 177 ? -11.001 19.891 -1.997 1.00 58.00 177 GLU A C 1
ATOM 1440 O O . GLU A 1 177 ? -11.375 19.556 -3.113 1.00 58.00 177 GLU A O 1
ATOM 1445 N N . SER A 1 178 ? -11.822 19.785 -0.944 1.00 49.31 178 SER A N 1
ATOM 1446 C CA . SER A 1 178 ? -13.248 19.379 -0.966 1.00 49.31 178 SER A CA 1
ATOM 1447 C C . SER A 1 178 ? -13.597 17.937 -1.364 1.00 49.31 178 SER A C 1
ATOM 1449 O O . SER A 1 178 ? -14.713 17.515 -1.072 1.00 49.31 178 SER A O 1
ATOM 1451 N N . ASP A 1 179 ? -12.663 17.135 -1.885 1.00 49.16 179 ASP A N 1
ATOM 1452 C CA . ASP A 1 179 ? -12.903 15.700 -2.139 1.00 49.16 179 ASP A CA 1
ATOM 1453 C C . ASP A 1 179 ? -13.294 14.939 -0.855 1.00 49.16 179 ASP A C 1
ATOM 1455 O O . ASP A 1 179 ? -14.030 13.957 -0.896 1.00 49.16 179 ASP A O 1
ATOM 1459 N N . ALA A 1 180 ? -12.853 15.411 0.317 1.00 50.62 180 ALA A N 1
ATOM 1460 C CA . ALA A 1 180 ? -13.199 14.824 1.610 1.00 50.62 180 ALA A CA 1
ATOM 1461 C C . ALA A 1 180 ? -14.702 14.909 1.942 1.00 50.62 180 ALA A C 1
ATOM 1463 O O . ALA A 1 180 ? -15.230 13.984 2.561 1.00 50.62 180 ALA A O 1
ATOM 1464 N N . ASP A 1 181 ? -15.389 15.981 1.532 1.00 51.75 181 ASP A N 1
ATOM 1465 C CA . ASP A 1 181 ? -16.806 16.200 1.855 1.00 51.75 181 ASP A CA 1
ATOM 1466 C C . ASP A 1 181 ? -17.715 15.211 1.104 1.00 51.75 181 ASP A C 1
ATOM 1468 O O . ASP A 1 181 ? -18.764 14.821 1.620 1.00 51.75 181 ASP A O 1
ATOM 1472 N N . GLU A 1 182 ? -17.295 14.745 -0.080 1.00 53.97 182 GLU A N 1
ATOM 1473 C CA . GLU A 1 182 ? -18.021 13.730 -0.856 1.00 53.97 182 GLU A CA 1
ATOM 1474 C C . GLU A 1 182 ? -17.979 12.341 -0.199 1.00 53.97 182 GLU A C 1
ATOM 1476 O O . GLU A 1 182 ? -18.934 11.577 -0.329 1.00 53.97 182 GLU A O 1
ATOM 1481 N N . PHE A 1 183 ? -16.922 12.042 0.564 1.00 53.06 183 PHE A N 1
ATOM 1482 C CA . PHE A 1 183 ? -16.733 10.770 1.276 1.00 53.06 183 PHE A CA 1
ATOM 1483 C C . PHE A 1 183 ? -17.032 10.858 2.780 1.00 53.06 183 PHE A C 1
ATOM 1485 O O . PHE A 1 183 ? -16.652 9.966 3.535 1.00 53.06 183 PHE A O 1
ATOM 1492 N N . GLY A 1 184 ? -17.692 11.928 3.234 1.00 55.47 184 GLY A N 1
ATOM 1493 C CA . GLY A 1 184 ? -18.064 12.116 4.639 1.00 55.47 184 GLY A CA 1
ATOM 1494 C C . GLY A 1 184 ? -16.926 12.549 5.570 1.00 55.47 184 GLY A C 1
ATOM 1495 O O . GLY A 1 184 ? -17.177 12.708 6.757 1.00 55.47 184 GLY A O 1
ATOM 1496 N N . GLY A 1 185 ? -15.715 12.792 5.059 1.00 65.12 185 GLY A N 1
ATOM 1497 C CA . GLY A 1 185 ? -14.557 13.270 5.819 1.00 65.12 185 GLY A CA 1
ATOM 1498 C C . GLY A 1 185 ? -13.370 12.299 5.848 1.00 65.12 185 GLY A C 1
ATOM 1499 O O . GLY A 1 185 ? -13.471 11.121 5.511 1.00 65.12 185 GLY A O 1
ATOM 1500 N N . LEU A 1 186 ? -12.202 12.803 6.260 1.00 74.12 186 LEU A N 1
ATOM 1501 C CA . LEU A 1 186 ? -10.955 12.034 6.321 1.00 74.12 186 LEU A CA 1
ATOM 1502 C C . LEU A 1 186 ? -10.899 11.110 7.548 1.00 74.12 186 LEU A C 1
ATOM 1504 O O . LEU A 1 186 ? -10.672 11.568 8.667 1.00 74.12 186 LEU A O 1
ATOM 1508 N N . ALA A 1 187 ? -11.026 9.798 7.341 1.00 77.69 187 ALA A N 1
ATOM 1509 C CA . ALA A 1 187 ? -11.076 8.786 8.403 1.00 77.69 187 ALA A CA 1
ATOM 1510 C C . ALA A 1 187 ? -9.738 8.585 9.128 1.00 77.69 187 ALA A C 1
ATOM 1512 O O . ALA A 1 187 ? -9.712 8.242 10.313 1.00 77.69 187 ALA A O 1
ATOM 1513 N N . GLY A 1 188 ? -8.612 8.821 8.459 1.00 80.31 188 GLY A N 1
ATOM 1514 C CA . GLY A 1 188 ? -7.308 8.742 9.101 1.00 80.31 188 GLY A CA 1
ATOM 1515 C C . GLY A 1 188 ? -6.133 8.801 8.139 1.00 80.31 188 GLY A C 1
ATOM 1516 O O . GLY A 1 188 ? -6.285 8.961 6.929 1.00 80.31 188 GLY A O 1
ATOM 1517 N N . PHE A 1 189 ? -4.955 8.643 8.725 1.00 85.69 189 PHE A N 1
ATOM 1518 C CA . PHE A 1 189 ? -3.666 8.631 8.061 1.00 85.69 189 PHE A CA 1
ATOM 1519 C C . PHE A 1 189 ? -2.996 7.270 8.252 1.00 85.69 189 PHE A C 1
ATOM 1521 O O . PHE A 1 189 ? -2.904 6.786 9.385 1.00 85.69 189 PHE A O 1
ATOM 1528 N N . ILE A 1 190 ? -2.518 6.658 7.167 1.00 90.50 190 ILE A N 1
ATOM 1529 C CA . ILE A 1 190 ? -1.836 5.359 7.208 1.00 90.50 190 ILE A CA 1
ATOM 1530 C C . ILE A 1 190 ? -0.370 5.527 6.807 1.00 90.50 190 ILE A C 1
ATOM 1532 O O . ILE A 1 190 ? -0.060 6.082 5.762 1.00 90.50 190 ILE A O 1
ATOM 1536 N N . ILE A 1 191 ? 0.540 5.011 7.625 1.00 90.94 191 ILE A N 1
ATOM 1537 C CA . ILE A 1 191 ? 1.972 4.966 7.337 1.00 90.94 191 ILE A CA 1
ATOM 1538 C C . ILE A 1 191 ? 2.344 3.534 6.999 1.00 90.94 191 ILE A C 1
ATOM 1540 O O . ILE A 1 191 ? 2.225 2.649 7.848 1.00 90.94 191 ILE A O 1
ATOM 1544 N N . PHE A 1 192 ? 2.865 3.320 5.800 1.00 92.44 192 PHE A N 1
ATOM 1545 C CA . PHE A 1 192 ? 3.528 2.078 5.435 1.00 92.44 192 PHE A CA 1
ATOM 1546 C C . PHE A 1 192 ? 5.028 2.255 5.620 1.00 92.44 192 PHE A C 1
ATOM 1548 O O . PHE A 1 192 ? 5.635 3.158 5.054 1.00 92.44 192 PHE A O 1
ATOM 1555 N N . SER A 1 193 ? 5.644 1.428 6.452 1.00 89.81 193 SER A N 1
ATOM 1556 C CA . SER A 1 193 ? 7.093 1.462 6.655 1.00 89.81 193 SER A CA 1
ATOM 1557 C C . SER A 1 193 ? 7.577 0.080 7.080 1.00 89.81 193 SER A C 1
ATOM 1559 O O . SER A 1 193 ? 6.796 -0.694 7.634 1.00 89.81 193 SER A O 1
ATOM 1561 N N . PRO A 1 194 ? 8.850 -0.295 6.867 1.00 87.50 194 PRO A N 1
ATOM 1562 C CA . PRO A 1 194 ? 9.368 -1.540 7.425 1.00 87.50 194 PRO A CA 1
ATOM 1563 C C . PRO A 1 194 ? 9.250 -1.586 8.956 1.00 87.50 194 PRO A C 1
ATOM 1565 O O . PRO A 1 194 ? 8.860 -2.617 9.506 1.00 87.50 194 PRO A O 1
ATOM 1568 N N . GLN A 1 195 ? 9.555 -0.473 9.637 1.00 82.56 195 GLN A N 1
ATOM 1569 C CA . GLN A 1 195 ? 9.511 -0.383 11.095 1.00 82.56 195 GLN A CA 1
ATOM 1570 C C . GLN A 1 195 ? 9.423 1.066 11.593 1.00 82.56 195 GLN A C 1
ATOM 1572 O O . GLN A 1 195 ? 10.275 1.891 11.282 1.00 82.56 195 GLN A O 1
ATOM 1577 N N . VAL A 1 196 ? 8.476 1.361 12.485 1.00 79.25 196 VAL A N 1
ATOM 1578 C CA . VAL A 1 196 ? 8.372 2.657 13.176 1.00 79.25 196 VAL A CA 1
ATOM 1579 C C . VAL A 1 196 ? 8.256 2.423 14.681 1.00 79.25 196 VAL A C 1
ATOM 1581 O O . VAL A 1 196 ? 7.554 1.527 15.137 1.00 79.25 196 VAL A O 1
ATOM 1584 N N . LYS A 1 197 ? 8.920 3.252 15.495 1.00 77.25 197 LYS A N 1
ATOM 1585 C CA . LYS A 1 197 ? 8.684 3.258 16.946 1.00 77.25 197 LYS A CA 1
ATOM 1586 C C . LYS A 1 197 ? 7.288 3.782 17.266 1.00 77.25 197 LYS A C 1
ATOM 1588 O O . LYS A 1 197 ? 6.965 4.912 16.900 1.00 77.25 197 LYS A O 1
ATOM 1593 N N . LEU A 1 198 ? 6.544 3.069 18.110 1.00 80.38 198 LEU A N 1
ATOM 1594 C CA . LEU A 1 198 ? 5.250 3.535 18.622 1.00 80.38 198 LEU A CA 1
ATOM 1595 C C . LEU A 1 198 ? 5.315 4.956 19.228 1.00 80.38 198 LEU A C 1
ATOM 1597 O O . LEU A 1 198 ? 4.403 5.755 19.045 1.00 80.38 198 LEU A O 1
ATOM 1601 N N . SER A 1 199 ? 6.416 5.321 19.899 1.00 77.88 199 SER A N 1
ATOM 1602 C CA . SER A 1 199 ? 6.619 6.679 20.433 1.00 77.88 199 SER A CA 1
ATOM 1603 C C . SER A 1 199 ? 6.652 7.768 19.355 1.00 77.88 199 SER A C 1
ATOM 1605 O O . SER A 1 199 ? 6.217 8.891 19.610 1.00 77.88 199 SER A O 1
ATOM 1607 N N . ASN A 1 200 ? 7.159 7.455 18.158 1.00 79.25 200 ASN A N 1
ATOM 1608 C CA . ASN A 1 200 ? 7.178 8.385 17.028 1.00 79.25 200 ASN A CA 1
ATOM 1609 C C . ASN A 1 200 ? 5.762 8.597 16.491 1.00 79.25 200 ASN A C 1
ATOM 1611 O O . ASN A 1 200 ? 5.385 9.737 16.248 1.00 79.25 200 ASN A O 1
ATOM 1615 N N . LEU A 1 201 ? 4.958 7.534 16.398 1.00 81.50 201 LEU A N 1
ATOM 1616 C CA . LEU A 1 201 ? 3.553 7.630 15.991 1.00 81.50 201 LEU A CA 1
ATOM 1617 C C . LEU A 1 201 ? 2.727 8.458 16.989 1.00 81.50 201 LEU A C 1
ATOM 1619 O O . LEU A 1 201 ? 1.978 9.346 16.589 1.00 81.50 201 LEU A O 1
ATOM 1623 N N . LYS A 1 202 ? 2.934 8.247 18.297 1.00 82.69 202 LYS A N 1
ATOM 1624 C CA . LYS A 1 202 ? 2.309 9.069 19.351 1.00 82.69 202 LYS A CA 1
ATOM 1625 C C . LYS A 1 202 ? 2.722 10.538 19.260 1.00 82.69 202 LYS A C 1
ATOM 1627 O O . LYS A 1 202 ? 1.885 11.422 19.397 1.00 82.69 202 LYS A O 1
ATOM 1632 N N . THR A 1 203 ? 4.002 10.798 18.984 1.00 81.38 203 THR A N 1
ATOM 1633 C CA . THR A 1 203 ? 4.517 12.164 18.788 1.00 81.38 203 THR A CA 1
ATOM 1634 C C . THR A 1 203 ? 3.916 12.814 17.542 1.00 81.38 203 THR A C 1
ATOM 1636 O O . THR A 1 203 ? 3.585 13.997 17.581 1.00 81.38 203 THR A O 1
ATOM 1639 N N . LEU A 1 204 ? 3.763 12.069 16.442 1.00 81.69 204 LEU A N 1
ATOM 1640 C CA . LEU A 1 204 ? 3.095 12.550 15.235 1.00 81.69 204 LEU A CA 1
ATOM 1641 C C . LEU A 1 204 ? 1.651 12.947 15.551 1.00 81.69 204 LEU A C 1
ATOM 1643 O O . LEU A 1 204 ? 1.285 14.090 15.295 1.00 81.69 204 LEU A O 1
ATOM 1647 N N . LYS A 1 205 ? 0.870 12.052 16.170 1.00 83.00 205 LYS A N 1
ATOM 1648 C CA . LYS A 1 205 ? -0.511 12.341 16.579 1.00 83.00 205 LYS A CA 1
ATOM 1649 C C . LYS A 1 205 ? -0.590 13.596 17.450 1.00 83.00 205 LYS A C 1
ATOM 1651 O O . LYS A 1 205 ? -1.309 14.525 17.099 1.00 83.00 205 LYS A O 1
ATOM 1656 N N . GLN A 1 206 ? 0.215 13.669 18.513 1.00 81.12 206 GLN A N 1
ATOM 1657 C CA . GLN A 1 206 ? 0.253 14.834 19.400 1.00 81.12 206 GLN A CA 1
ATOM 1658 C C . GLN A 1 206 ? 0.541 16.129 18.623 1.00 81.12 206 GLN A C 1
ATOM 1660 O O . GLN A 1 206 ? -0.101 17.151 18.842 1.00 81.12 206 GLN A O 1
ATOM 1665 N N . ARG A 1 207 ? 1.487 16.103 17.677 1.00 79.06 207 ARG A N 1
ATOM 1666 C CA . ARG A 1 207 ? 1.807 17.281 16.858 1.00 79.06 207 ARG A CA 1
ATOM 1667 C C . ARG A 1 207 ? 0.702 17.652 15.877 1.00 79.06 207 ARG A C 1
ATOM 1669 O O . ARG A 1 207 ? 0.583 18.827 15.541 1.00 79.06 207 ARG A O 1
ATOM 1676 N N . LEU A 1 208 ? -0.063 16.687 15.378 1.00 77.88 208 LEU A N 1
ATOM 1677 C CA . LEU A 1 208 ? -1.234 16.960 14.548 1.00 77.88 208 LEU A CA 1
ATOM 1678 C C . LEU A 1 208 ? -2.340 17.626 15.386 1.00 77.88 208 LEU A C 1
ATOM 1680 O O . LEU A 1 208 ? -2.879 18.648 14.961 1.00 77.88 208 LEU A O 1
ATOM 1684 N N . GLU A 1 209 ? -2.584 17.136 16.607 1.00 79.25 209 GLU A N 1
ATOM 1685 C CA . GLU A 1 209 ? -3.530 17.721 17.576 1.00 79.25 209 GLU A CA 1
ATOM 1686 C C . GLU A 1 209 ? -3.144 19.152 17.974 1.00 79.25 209 GLU A C 1
ATOM 1688 O O . GLU A 1 209 ? -3.956 20.072 17.870 1.00 79.25 209 GLU A O 1
ATOM 1693 N N . GLU A 1 210 ? -1.881 19.374 18.362 1.00 78.25 210 GLU A N 1
ATOM 1694 C CA . GLU A 1 210 ? -1.336 20.698 18.714 1.00 78.25 210 GLU A CA 1
ATOM 1695 C C . GLU A 1 210 ? -1.512 21.723 17.590 1.00 78.25 210 GLU A C 1
ATOM 1697 O O . GLU A 1 210 ? -1.572 22.931 17.829 1.00 78.25 210 GLU A O 1
ATOM 1702 N N . ARG A 1 211 ? -1.583 21.245 16.348 1.00 69.75 211 ARG A N 1
ATOM 1703 C CA . ARG A 1 211 ? -1.723 22.075 15.157 1.00 69.75 211 ARG A CA 1
ATOM 1704 C C . ARG A 1 211 ? -3.160 22.146 14.629 1.00 69.75 211 ARG A C 1
ATOM 1706 O O . ARG A 1 211 ? -3.364 22.703 13.552 1.00 69.75 211 ARG A O 1
ATOM 1713 N N . GLY A 1 212 ? -4.133 21.653 15.396 1.00 67.31 212 GLY A N 1
ATOM 1714 C CA . GLY A 1 212 ? -5.563 21.862 15.172 1.00 67.31 212 GLY A CA 1
ATOM 1715 C C . GLY A 1 212 ? -6.289 20.749 14.417 1.00 67.31 212 GLY A C 1
ATOM 1716 O O . GLY A 1 212 ? -7.490 20.893 14.186 1.00 67.31 212 GLY A O 1
ATOM 1717 N N . PHE A 1 213 ? -5.614 19.651 14.062 1.00 69.19 213 PHE A N 1
ATOM 1718 C CA . PHE A 1 213 ? -6.290 18.487 13.491 1.00 69.19 213 PHE A CA 1
ATOM 1719 C C . PHE A 1 213 ? -7.114 17.798 14.585 1.00 69.19 213 PHE A C 1
ATOM 1721 O O . PHE A 1 213 ? -6.592 17.487 15.659 1.00 69.19 213 PHE A O 1
ATOM 1728 N N . ARG A 1 214 ? -8.411 17.596 14.339 1.00 64.44 214 ARG A N 1
ATOM 1729 C CA . ARG A 1 214 ? -9.312 16.958 15.304 1.00 64.44 214 ARG A CA 1
ATOM 1730 C C . ARG A 1 214 ? -9.393 15.464 15.037 1.00 64.44 214 ARG A C 1
ATOM 1732 O O . ARG A 1 214 ? -9.669 15.040 13.924 1.00 64.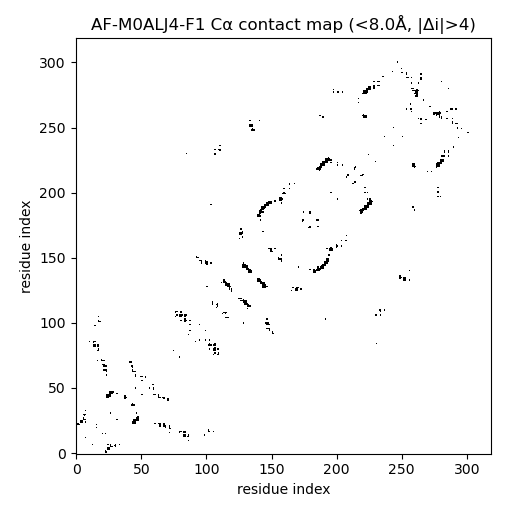44 214 ARG A O 1
ATOM 1739 N N . PHE A 1 215 ? -9.175 14.707 16.099 1.00 63.81 215 PHE A N 1
ATOM 1740 C CA . PHE A 1 215 ? -9.339 13.265 16.162 1.00 63.81 215 PHE A CA 1
ATOM 1741 C C . PHE A 1 215 ? -10.662 12.991 16.899 1.00 63.81 215 PHE A C 1
ATOM 1743 O O . PHE A 1 215 ? -10.643 12.676 18.087 1.00 63.81 215 PHE A O 1
ATOM 1750 N N . ASP A 1 216 ? -11.812 13.257 16.272 1.00 57.28 216 ASP A N 1
ATOM 1751 C CA . ASP A 1 216 ? -13.131 13.056 16.902 1.00 57.28 216 ASP A CA 1
ATOM 1752 C C . ASP A 1 216 ? -13.636 11.618 16.735 1.00 57.28 216 ASP A C 1
ATOM 1754 O O . ASP A 1 216 ? -12.982 10.818 16.085 1.00 57.28 216 ASP A O 1
ATOM 1758 N N . SER A 1 217 ? -14.764 11.242 17.351 1.00 50.28 217 SER A N 1
ATOM 1759 C CA . SER A 1 217 ? -15.225 9.844 17.432 1.00 50.28 217 SER A CA 1
ATOM 1760 C C . SER A 1 217 ? -15.228 9.096 16.090 1.00 50.28 217 SER A C 1
ATOM 1762 O O . SER A 1 217 ? -14.918 7.904 16.082 1.00 50.28 217 SER A O 1
ATOM 1764 N N . GLU A 1 218 ? -15.474 9.804 14.988 1.00 49.56 218 GLU A N 1
ATOM 1765 C CA . GLU A 1 218 ? -15.632 9.265 13.636 1.00 49.56 218 GLU A CA 1
ATOM 1766 C C . GLU A 1 218 ? -14.354 9.377 12.776 1.00 49.56 218 GLU A C 1
ATOM 1768 O O . GLU A 1 218 ? -14.166 8.559 11.875 1.00 49.56 218 GLU A O 1
ATOM 1773 N N . PHE A 1 219 ? -13.431 10.303 13.082 1.00 54.16 219 PHE A N 1
ATOM 1774 C CA . PHE A 1 219 ? -12.300 10.630 12.203 1.00 54.16 219 PHE A CA 1
ATOM 1775 C C . PHE A 1 219 ? -10.933 10.708 12.918 1.00 54.16 219 PHE A C 1
ATOM 1777 O O . PHE A 1 219 ? -10.804 11.006 14.109 1.00 54.16 219 PHE A O 1
ATOM 1784 N N . GLY A 1 220 ? -9.862 10.431 12.167 1.00 63.50 220 GLY A N 1
ATOM 1785 C CA . GLY A 1 220 ? -8.490 10.793 12.521 1.00 63.50 220 GLY A CA 1
ATOM 1786 C C . GLY A 1 220 ? -7.544 9.679 12.973 1.00 63.50 220 GLY A C 1
ATOM 1787 O O . GLY A 1 220 ? -6.540 9.990 13.575 1.00 63.50 220 GLY A O 1
ATOM 1788 N N . ALA A 1 221 ? -7.739 8.388 12.732 1.00 77.31 221 ALA A N 1
ATOM 1789 C CA . ALA A 1 221 ? -6.732 7.421 13.216 1.00 77.31 221 ALA A CA 1
ATOM 1790 C C . ALA A 1 221 ? -5.322 7.647 12.613 1.00 77.31 221 ALA A C 1
ATOM 1792 O O . ALA A 1 221 ? -5.201 7.921 11.422 1.00 77.31 221 ALA A O 1
ATOM 1793 N N . VAL A 1 222 ? -4.256 7.511 13.419 1.00 85.56 222 VAL A N 1
ATOM 1794 C CA . VAL A 1 222 ? -2.876 7.367 12.913 1.00 85.56 222 VAL A CA 1
ATOM 1795 C C . VAL A 1 222 ? -2.536 5.887 12.947 1.00 85.56 222 VAL A C 1
ATOM 1797 O O .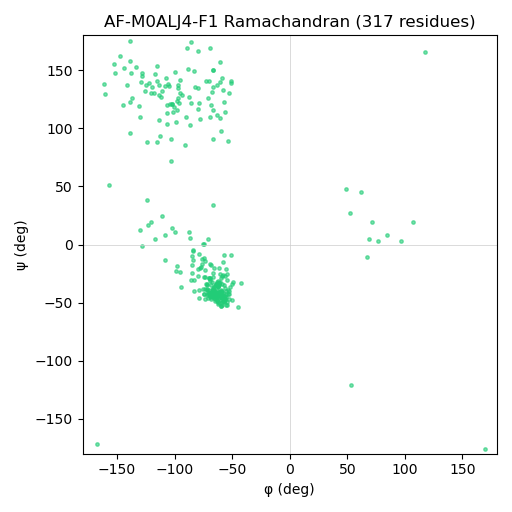 VAL A 1 222 ? -2.298 5.316 14.011 1.00 85.56 222 VAL A O 1
ATOM 1800 N N . CYS A 1 223 ? -2.525 5.252 11.786 1.00 88.69 223 CYS A N 1
ATOM 1801 C CA . CYS A 1 223 ? -2.254 3.830 11.658 1.00 88.69 223 CYS A CA 1
ATOM 1802 C C . CYS A 1 223 ? -0.874 3.616 11.040 1.00 88.69 223 CYS A C 1
ATOM 1804 O O . CYS A 1 223 ? -0.509 4.279 10.077 1.00 88.69 223 CYS A O 1
ATOM 1806 N N . HIS A 1 224 ? -0.107 2.679 11.576 1.00 90.69 224 HIS A N 1
ATOM 1807 C CA . HIS A 1 224 ? 1.109 2.172 10.967 1.00 90.69 224 HIS A CA 1
ATOM 1808 C C . HIS A 1 224 ? 0.886 0.726 10.538 1.00 90.69 224 HIS A C 1
ATOM 1810 O O . HIS A 1 224 ? 0.488 -0.117 11.344 1.00 90.69 224 HIS A O 1
ATOM 1816 N N . PHE A 1 225 ? 1.172 0.448 9.272 1.00 92.00 225 PHE A N 1
ATOM 1817 C CA . PHE A 1 225 ? 1.280 -0.893 8.725 1.00 92.00 225 PHE A CA 1
ATOM 1818 C C . PHE A 1 225 ? 2.760 -1.200 8.481 1.00 92.00 225 PHE A C 1
ATOM 1820 O O . PHE A 1 225 ? 3.327 -0.742 7.482 1.00 92.00 225 PHE A O 1
ATOM 1827 N N . PRO A 1 226 ? 3.389 -2.017 9.346 1.00 91.25 226 PRO A N 1
ATOM 1828 C CA . PRO A 1 226 ? 4.666 -2.626 9.025 1.00 91.25 226 PRO A CA 1
ATOM 1829 C C . PRO A 1 226 ? 4.587 -3.319 7.662 1.00 91.25 226 PRO A C 1
ATOM 1831 O O . PRO A 1 226 ? 3.605 -4.016 7.384 1.00 91.25 226 PRO A O 1
ATOM 1834 N N . MET A 1 227 ? 5.627 -3.210 6.831 1.00 91.56 227 MET A N 1
ATOM 1835 C CA . MET A 1 227 ? 5.625 -3.861 5.512 1.00 91.56 227 MET A CA 1
ATOM 1836 C C . MET A 1 227 ? 5.322 -5.361 5.623 1.00 91.56 227 MET A C 1
ATOM 1838 O O . MET A 1 227 ? 4.551 -5.911 4.845 1.00 91.56 227 MET A O 1
ATOM 1842 N N . ILE A 1 228 ? 5.861 -6.025 6.649 1.00 91.94 228 ILE A N 1
ATOM 1843 C CA . ILE A 1 228 ? 5.601 -7.445 6.908 1.00 91.94 228 ILE A CA 1
ATOM 1844 C C . ILE A 1 228 ? 4.117 -7.746 7.184 1.00 91.94 228 ILE A C 1
ATOM 1846 O O . ILE A 1 228 ? 3.638 -8.816 6.809 1.00 91.94 228 ILE A O 1
ATOM 1850 N N . SER A 1 229 ? 3.396 -6.814 7.808 1.00 94.12 229 SER A N 1
ATOM 1851 C CA . SER A 1 229 ? 1.961 -6.913 8.073 1.00 94.12 229 SER A CA 1
ATOM 1852 C C . SER A 1 229 ? 1.161 -6.677 6.793 1.00 94.12 229 SER A C 1
ATOM 1854 O O . SER A 1 229 ? 0.260 -7.454 6.496 1.00 94.12 229 SER A O 1
ATOM 1856 N N . LEU A 1 230 ? 1.530 -5.691 5.965 1.00 95.56 230 LEU A N 1
ATOM 1857 C CA . LEU A 1 230 ? 0.898 -5.484 4.654 1.00 95.56 230 LEU A CA 1
ATOM 1858 C C . LEU A 1 230 ? 1.049 -6.720 3.747 1.00 95.56 230 LEU A C 1
ATOM 1860 O O . LEU A 1 230 ? 0.078 -7.176 3.144 1.00 95.56 230 LEU A O 1
ATOM 1864 N N . LEU A 1 231 ? 2.250 -7.304 3.694 1.00 95.38 231 LEU A N 1
ATOM 1865 C CA . LEU A 1 231 ? 2.507 -8.533 2.936 1.00 95.38 231 LEU A CA 1
ATOM 1866 C C . LEU A 1 231 ? 1.692 -9.723 3.452 1.00 95.38 231 LEU A C 1
ATOM 1868 O O . LEU A 1 231 ? 1.246 -10.554 2.663 1.00 95.38 231 LEU A O 1
ATOM 1872 N N . TYR A 1 232 ? 1.496 -9.806 4.766 1.00 96.31 232 TYR A N 1
ATOM 1873 C CA . TYR A 1 232 ? 0.688 -10.856 5.375 1.00 96.31 232 TYR A CA 1
ATOM 1874 C C . TYR A 1 232 ? -0.811 -10.669 5.098 1.00 96.31 232 TYR A C 1
ATOM 1876 O O . TYR A 1 232 ? -1.502 -11.631 4.773 1.00 96.31 232 TYR A O 1
ATOM 1884 N N . LEU A 1 233 ? -1.304 -9.426 5.127 1.00 96.06 233 LEU A N 1
ATOM 1885 C CA . LEU A 1 233 ? -2.666 -9.093 4.705 1.00 96.06 233 LEU A CA 1
ATOM 1886 C C . LEU A 1 233 ? -2.906 -9.500 3.244 1.00 96.06 233 LEU A C 1
ATOM 1888 O O . LEU A 1 233 ? -3.920 -10.129 2.951 1.00 96.06 233 LEU A O 1
ATOM 1892 N N . HIS A 1 234 ? -1.966 -9.195 2.344 1.00 96.06 234 HIS A N 1
ATOM 1893 C CA . HIS A 1 234 ? -2.022 -9.640 0.948 1.00 96.06 234 HIS A CA 1
ATOM 1894 C C . HIS A 1 234 ? -2.108 -11.167 0.832 1.00 96.06 234 HIS A C 1
ATOM 1896 O O . HIS A 1 234 ? -2.971 -11.683 0.126 1.00 96.06 234 HIS A O 1
ATOM 1902 N N . GLU A 1 235 ? -1.245 -11.892 1.549 1.00 95.25 235 GLU A N 1
ATOM 1903 C CA . GLU A 1 235 ? -1.236 -13.357 1.550 1.00 95.25 235 GLU A CA 1
ATOM 1904 C C . GLU A 1 235 ? -2.593 -13.939 1.974 1.00 95.25 235 GLU A C 1
ATOM 1906 O O . GLU A 1 235 ? -3.130 -14.805 1.280 1.00 95.25 235 GLU A O 1
ATOM 1911 N N . LEU A 1 236 ? -3.187 -13.443 3.064 1.00 94.75 236 LEU A N 1
ATOM 1912 C CA . LEU A 1 236 ? -4.494 -13.927 3.515 1.00 94.75 236 LEU A CA 1
ATOM 1913 C C . LEU A 1 236 ? -5.631 -13.537 2.565 1.00 94.75 236 LEU A C 1
ATOM 1915 O O . LEU A 1 236 ? -6.557 -14.330 2.381 1.00 94.75 236 LEU A O 1
ATOM 1919 N N . VAL A 1 237 ? -5.574 -12.359 1.933 1.00 93.25 237 VAL A N 1
ATOM 1920 C CA . VAL A 1 237 ? -6.548 -11.977 0.898 1.00 93.25 237 VAL A CA 1
ATOM 1921 C C . VAL A 1 237 ? -6.459 -12.912 -0.305 1.00 93.25 237 VAL A C 1
ATOM 1923 O O . VAL A 1 237 ? -7.502 -13.342 -0.793 1.00 93.25 237 VAL A O 1
ATOM 1926 N N . ASP A 1 238 ? -5.257 -13.282 -0.752 1.00 92.12 238 ASP A N 1
ATOM 1927 C CA . ASP A 1 238 ? -5.090 -14.211 -1.875 1.00 92.12 238 ASP A CA 1
ATOM 1928 C C . ASP A 1 238 ? -5.607 -15.616 -1.529 1.00 92.12 238 ASP A C 1
ATOM 1930 O O . ASP A 1 238 ? -6.392 -16.206 -2.275 1.00 92.12 238 ASP A O 1
ATOM 1934 N N . GLN A 1 239 ? -5.250 -16.127 -0.345 1.00 91.44 239 GLN A N 1
ATOM 1935 C CA . GLN A 1 239 ? -5.710 -17.433 0.142 1.00 91.44 239 GLN A CA 1
ATOM 1936 C C . GLN A 1 239 ? -7.238 -17.504 0.293 1.00 91.44 239 GLN A C 1
ATOM 1938 O O . GLN A 1 239 ? -7.834 -18.556 0.054 1.00 91.44 239 GLN A O 1
ATOM 1943 N N . ASN A 1 240 ? -7.879 -16.386 0.647 1.00 89.50 240 ASN A N 1
ATOM 1944 C CA . ASN A 1 240 ? -9.320 -16.287 0.886 1.00 89.50 240 ASN A CA 1
ATOM 1945 C C . ASN A 1 240 ? -10.048 -15.461 -0.193 1.00 89.50 240 ASN A C 1
ATOM 1947 O O . ASN A 1 240 ? -11.128 -14.923 0.062 1.00 89.50 240 ASN A O 1
ATOM 1951 N N . HIS A 1 241 ? -9.495 -15.363 -1.409 1.00 87.50 241 HIS A N 1
ATOM 1952 C CA . HIS A 1 241 ? -9.972 -14.437 -2.446 1.00 87.50 241 HIS A CA 1
ATOM 1953 C C . HIS A 1 241 ? -11.479 -14.552 -2.729 1.00 87.50 241 HIS A C 1
ATOM 1955 O O . HIS A 1 241 ? -12.166 -13.545 -2.899 1.00 87.50 241 HIS A O 1
ATOM 1961 N N . GLN A 1 242 ? -12.022 -15.773 -2.760 1.00 85.81 242 GLN A N 1
ATOM 1962 C CA . GLN A 1 242 ? -13.450 -15.998 -3.022 1.00 85.81 242 GLN A CA 1
ATOM 1963 C C . GLN A 1 242 ? -14.345 -15.458 -1.897 1.00 85.81 242 GLN A C 1
ATOM 1965 O O . GLN A 1 242 ? -15.398 -14.871 -2.166 1.00 85.81 242 GLN A O 1
ATOM 1970 N N . ASP A 1 243 ? -13.931 -15.617 -0.640 1.00 86.19 243 ASP A N 1
ATOM 1971 C CA . ASP A 1 243 ? -14.668 -15.103 0.514 1.00 86.19 243 ASP A CA 1
ATOM 1972 C C . ASP A 1 243 ? -14.578 -13.578 0.581 1.00 86.19 243 ASP A C 1
ATOM 1974 O O . ASP A 1 243 ? -15.612 -12.915 0.665 1.00 86.19 243 ASP A O 1
ATOM 1978 N N . VAL A 1 244 ? -13.381 -13.008 0.410 1.00 86.81 244 VAL A N 1
ATOM 1979 C CA . VAL A 1 244 ? -13.189 -11.549 0.359 1.00 86.81 244 VAL A CA 1
ATOM 1980 C C . VAL A 1 244 ? -14.024 -10.935 -0.766 1.00 86.81 244 VAL A C 1
ATOM 1982 O O . VAL A 1 244 ? -14.718 -9.940 -0.555 1.00 86.81 244 VAL A O 1
ATOM 1985 N N . LYS A 1 245 ? -14.037 -11.558 -1.951 1.00 84.88 245 LYS A N 1
ATOM 1986 C CA . LYS A 1 245 ? -14.824 -11.100 -3.103 1.00 84.88 245 LYS A CA 1
ATOM 1987 C C . LYS A 1 245 ? -16.332 -11.206 -2.877 1.00 84.88 245 LYS A C 1
ATOM 1989 O O . LYS A 1 245 ? -17.064 -10.313 -3.293 1.00 84.88 245 LYS A O 1
ATOM 1994 N N . SER A 1 246 ? -16.811 -12.269 -2.239 1.00 82.69 246 SER A N 1
ATOM 1995 C CA . SER A 1 246 ? -18.246 -12.443 -1.967 1.00 82.69 246 SER A CA 1
ATOM 1996 C C . SER A 1 246 ? -18.738 -11.629 -0.763 1.00 82.69 246 SER A C 1
ATOM 1998 O O . SER A 1 246 ? -19.928 -11.332 -0.671 1.00 82.69 246 SER A O 1
ATOM 2000 N N . LYS A 1 247 ? -17.836 -11.223 0.140 1.00 84.50 247 LYS A N 1
ATOM 2001 C CA . LYS A 1 247 ? -18.133 -10.487 1.378 1.00 84.50 247 LYS A CA 1
ATOM 2002 C C . LYS A 1 247 ? -17.360 -9.161 1.486 1.00 84.50 247 LYS A C 1
ATOM 2004 O O . LYS A 1 247 ? -16.966 -8.762 2.585 1.00 84.50 247 LYS A O 1
ATOM 2009 N N . GLN A 1 248 ? -17.183 -8.437 0.378 1.00 84.88 248 GLN A N 1
ATOM 2010 C CA . GLN A 1 248 ? -16.359 -7.213 0.324 1.00 84.88 248 GLN A CA 1
ATOM 2011 C C . GLN A 1 248 ? -16.732 -6.166 1.384 1.00 84.88 248 GLN A C 1
ATOM 2013 O O . GLN A 1 248 ? -15.852 -5.607 2.032 1.00 84.88 248 GLN A O 1
ATOM 2018 N N . ASN A 1 249 ? -18.028 -5.934 1.616 1.00 84.00 249 ASN A N 1
ATOM 2019 C CA . ASN A 1 249 ? -18.493 -4.974 2.624 1.00 84.00 249 ASN A CA 1
ATOM 2020 C C . ASN A 1 249 ? -18.060 -5.359 4.043 1.00 84.00 249 ASN A C 1
ATOM 2022 O O . ASN A 1 249 ? -17.661 -4.500 4.823 1.00 84.00 249 ASN A O 1
ATOM 2026 N N . SER A 1 250 ? -18.119 -6.652 4.377 1.00 84.81 250 SER A N 1
ATOM 2027 C CA . SER A 1 250 ? -17.641 -7.148 5.669 1.00 84.81 250 SER A CA 1
ATOM 2028 C C . SER A 1 250 ? -16.132 -6.954 5.778 1.00 84.81 250 SER A C 1
ATOM 2030 O O . SER A 1 250 ? -15.676 -6.372 6.758 1.00 84.81 250 SER A O 1
ATOM 2032 N N . PHE A 1 251 ? -15.373 -7.365 4.757 1.00 89.31 251 PHE A N 1
ATOM 2033 C CA . PHE A 1 251 ? -13.919 -7.203 4.741 1.00 89.31 251 PHE A CA 1
ATOM 2034 C C . PHE A 1 251 ? -13.511 -5.739 4.958 1.00 89.31 251 PHE A C 1
ATOM 2036 O O . PHE A 1 251 ? -12.771 -5.441 5.892 1.00 89.31 251 PHE A O 1
ATOM 2043 N N . ARG A 1 252 ? -14.078 -4.809 4.178 1.00 86.94 252 ARG A N 1
ATOM 2044 C CA . ARG A 1 252 ? -13.805 -3.367 4.295 1.00 86.94 252 ARG A CA 1
ATOM 2045 C C . ARG A 1 252 ? -14.186 -2.802 5.656 1.00 86.94 252 ARG A C 1
ATOM 2047 O O . ARG A 1 252 ? -13.408 -2.048 6.225 1.00 86.94 252 ARG A O 1
ATOM 2054 N N . LYS A 1 253 ? -15.335 -3.203 6.210 1.00 85.44 253 LYS A N 1
ATOM 2055 C CA . LYS A 1 253 ? -15.768 -2.785 7.551 1.00 85.44 253 LYS A CA 1
ATOM 2056 C C . LYS A 1 253 ? -14.789 -3.247 8.634 1.00 85.44 253 LYS A C 1
ATOM 2058 O O . LYS A 1 253 ? -14.474 -2.486 9.544 1.00 85.44 253 LYS A O 1
ATOM 2063 N N . HIS A 1 254 ? -14.312 -4.490 8.564 1.00 85.94 254 HIS A N 1
ATOM 2064 C CA . HIS A 1 254 ? -13.349 -5.009 9.539 1.00 85.94 254 HIS A CA 1
ATOM 2065 C C . HIS A 1 254 ? -11.950 -4.416 9.352 1.00 85.94 254 HIS A C 1
ATOM 2067 O O . HIS A 1 254 ? -11.287 -4.148 10.351 1.00 85.94 254 HIS A O 1
ATOM 2073 N N . LEU A 1 255 ? -11.543 -4.131 8.114 1.00 89.25 255 LEU A N 1
ATOM 2074 C CA . LEU A 1 255 ? -10.300 -3.420 7.825 1.00 89.25 255 LEU A CA 1
ATOM 2075 C C . LEU A 1 255 ? -10.341 -1.970 8.320 1.00 89.25 255 LEU A C 1
ATOM 2077 O O . LEU A 1 255 ? -9.405 -1.532 8.978 1.00 89.25 255 LEU A O 1
ATOM 2081 N N . HIS A 1 256 ? -11.448 -1.258 8.103 1.00 86.12 256 HIS A N 1
ATOM 2082 C CA . HIS A 1 256 ? -11.669 0.065 8.686 1.00 86.12 256 HIS A CA 1
ATOM 2083 C C . HIS A 1 256 ? -11.555 0.016 10.212 1.00 86.12 256 HIS A C 1
ATOM 2085 O O . HIS A 1 256 ? -10.822 0.808 10.787 1.00 86.12 256 HIS A O 1
ATOM 2091 N N . ARG A 1 257 ? -12.200 -0.957 10.873 1.00 81.88 257 ARG A N 1
ATOM 2092 C CA . ARG A 1 257 ? -12.101 -1.120 12.335 1.00 81.88 257 ARG A CA 1
ATOM 2093 C C . ARG A 1 257 ? -10.669 -1.357 12.806 1.00 81.88 257 ARG A C 1
ATOM 2095 O O . ARG A 1 257 ? -10.288 -0.811 13.833 1.00 81.88 257 ARG A O 1
ATOM 2102 N N . LEU A 1 258 ? -9.900 -2.160 12.070 1.00 85.38 258 LEU A N 1
ATOM 2103 C CA . LEU A 1 258 ? -8.488 -2.402 12.362 1.00 85.38 258 LEU A CA 1
ATOM 2104 C C . LEU A 1 258 ? -7.671 -1.106 12.264 1.00 85.38 258 LEU A C 1
ATOM 2106 O O . LEU A 1 258 ? -6.871 -0.815 13.146 1.00 85.38 258 LEU A O 1
ATOM 2110 N N . ILE A 1 259 ? -7.891 -0.315 11.212 1.00 85.62 259 ILE A N 1
ATOM 2111 C CA . ILE A 1 259 ? -7.174 0.948 10.999 1.00 85.62 259 ILE A CA 1
ATOM 2112 C C . ILE A 1 259 ? -7.590 1.991 12.047 1.00 85.62 259 ILE A C 1
ATOM 2114 O O . ILE A 1 259 ? -6.737 2.661 12.627 1.00 85.62 259 ILE A O 1
ATOM 2118 N N . ALA A 1 260 ? -8.894 2.116 12.303 1.00 77.12 260 ALA A N 1
ATOM 2119 C CA . ALA A 1 260 ? -9.483 3.168 13.123 1.00 77.12 260 ALA A CA 1
ATOM 2120 C C . ALA A 1 260 ? -9.356 2.931 14.637 1.00 77.12 260 ALA A C 1
ATOM 2122 O O . ALA A 1 260 ? -9.338 3.891 15.412 1.00 77.12 260 ALA A O 1
ATOM 2123 N N . HIS A 1 261 ? -9.266 1.671 15.079 1.00 69.19 261 HIS A N 1
ATOM 2124 C CA . HIS A 1 261 ? -9.326 1.323 16.497 1.00 69.19 261 HIS A CA 1
ATOM 2125 C C . HIS A 1 261 ? -8.181 0.396 16.905 1.00 69.19 261 HIS A C 1
ATOM 2127 O O . HIS A 1 261 ? -8.076 -0.743 16.450 1.00 69.19 261 HIS A O 1
ATOM 2133 N N . ALA A 1 262 ? -7.356 0.862 17.845 1.00 52.88 262 ALA A N 1
ATOM 2134 C CA . ALA A 1 262 ? -6.321 0.048 18.458 1.00 52.88 262 ALA A CA 1
ATOM 2135 C C . ALA A 1 262 ? -6.959 -1.159 19.179 1.00 52.88 262 ALA A C 1
ATOM 2137 O O . ALA A 1 262 ? -7.574 -1.036 20.237 1.00 52.88 262 ALA A O 1
ATOM 2138 N N . SER A 1 263 ? -6.780 -2.354 18.619 1.00 46.78 263 SER A N 1
ATOM 2139 C CA . SER A 1 263 ? -6.930 -3.664 19.275 1.00 46.78 263 SER A CA 1
ATOM 2140 C C . SER A 1 263 ? -8.314 -4.188 19.709 1.00 46.78 263 SER A C 1
ATOM 2142 O O . SER A 1 263 ? -8.351 -5.291 20.249 1.00 46.78 263 SER A O 1
ATOM 2144 N N . ASN A 1 264 ? -9.452 -3.539 19.435 1.00 46.00 264 ASN A N 1
ATOM 2145 C CA . ASN A 1 264 ? -10.756 -4.052 19.897 1.00 46.00 264 ASN A CA 1
ATOM 2146 C C . ASN A 1 264 ? -11.779 -4.259 18.773 1.00 46.00 264 ASN A C 1
ATOM 2148 O O . ASN A 1 264 ? -12.664 -3.445 18.540 1.00 46.00 264 ASN A O 1
ATOM 2152 N N . HIS A 1 265 ? -11.765 -5.450 18.173 1.00 48.12 265 HIS A N 1
ATOM 2153 C CA . HIS A 1 265 ? -12.933 -5.993 17.463 1.00 48.12 265 HIS A CA 1
ATOM 2154 C C . HIS A 1 265 ? -14.083 -6.409 18.414 1.00 48.12 265 HIS A C 1
ATOM 2156 O O . HIS A 1 265 ? -15.077 -6.976 17.963 1.00 48.12 265 HIS A O 1
ATOM 2162 N N . ALA A 1 266 ? -13.943 -6.151 19.721 1.00 37.47 266 ALA A N 1
ATOM 2163 C CA . ALA A 1 266 ? -14.895 -6.532 20.762 1.00 37.47 266 ALA A CA 1
ATOM 2164 C C . ALA A 1 266 ? -16.068 -5.549 20.945 1.00 37.47 266 ALA A C 1
ATOM 2166 O O . ALA A 1 266 ? -17.043 -5.914 21.596 1.00 37.47 266 ALA A O 1
ATOM 2167 N N . HIS A 1 267 ? -16.004 -4.341 20.376 1.00 39.75 267 HIS A N 1
ATOM 2168 C CA . HIS A 1 267 ? -17.005 -3.292 20.600 1.00 39.75 267 HIS A CA 1
ATOM 2169 C C . HIS A 1 267 ? -17.541 -2.729 19.278 1.00 39.75 267 HIS A C 1
ATOM 2171 O O . HIS A 1 267 ? -16.844 -2.715 18.257 1.00 39.75 267 HIS A O 1
ATOM 2177 N N . GLU A 1 268 ? -18.811 -2.316 19.270 1.00 42.88 268 GLU A N 1
ATOM 2178 C CA . GLU A 1 268 ? -19.378 -1.576 18.143 1.00 42.88 268 GLU A CA 1
ATOM 2179 C C . GLU A 1 268 ? -18.700 -0.192 18.031 1.00 42.88 268 GLU A C 1
ATOM 2181 O O . GLU A 1 268 ? -18.248 0.336 19.047 1.00 42.88 268 GLU A O 1
ATOM 2186 N N . PRO A 1 269 ? -18.583 0.392 16.817 1.00 43.03 269 PRO A N 1
ATOM 2187 C CA . PRO A 1 269 ? -17.826 1.633 16.580 1.00 43.03 269 PRO A CA 1
ATOM 2188 C C . PRO A 1 269 ? -18.262 2.819 17.454 1.00 43.03 269 PRO A C 1
ATOM 2190 O O . PRO A 1 269 ? -17.489 3.748 17.659 1.00 43.03 269 PRO A O 1
ATOM 2193 N N . GLU A 1 270 ? -19.483 2.771 17.984 1.00 43.97 270 GLU A N 1
ATOM 2194 C CA . GLU A 1 270 ? -20.107 3.832 18.775 1.00 43.97 270 GLU A CA 1
ATOM 2195 C C . GLU A 1 270 ? -19.740 3.783 20.276 1.00 43.97 270 GLU A C 1
ATOM 2197 O O . GLU A 1 270 ? -20.037 4.728 20.999 1.00 43.97 270 GLU A O 1
ATOM 2202 N N . GLU A 1 271 ? -19.083 2.722 20.772 1.00 38.72 271 GLU A N 1
ATOM 2203 C 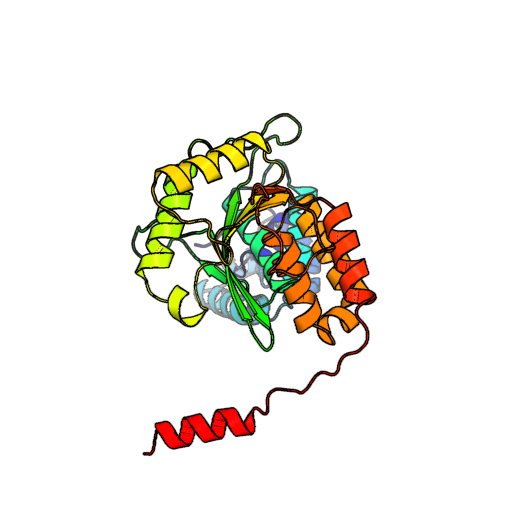CA . GLU A 1 271 ? -18.934 2.470 22.222 1.00 38.72 271 GLU A CA 1
ATOM 2204 C C . GLU A 1 271 ? -17.521 2.697 22.804 1.00 38.72 271 GLU A C 1
ATOM 2206 O O . GLU A 1 271 ? -17.275 2.362 23.965 1.00 38.72 271 GLU A O 1
ATOM 2211 N N . ILE A 1 272 ? -16.563 3.245 22.048 1.00 46.38 272 ILE A N 1
ATOM 2212 C CA . ILE A 1 272 ? -15.166 3.347 22.512 1.00 46.38 272 ILE A CA 1
ATOM 2213 C C . ILE A 1 272 ? -14.743 4.805 22.746 1.00 46.38 272 ILE A C 1
ATOM 2215 O O . ILE A 1 272 ? -14.253 5.478 21.840 1.00 46.38 272 ILE A O 1
ATOM 2219 N N . GLU A 1 273 ? -14.888 5.274 23.989 1.00 42.38 273 GLU A N 1
ATOM 2220 C CA . GLU A 1 273 ? -14.632 6.673 24.378 1.00 42.38 273 GLU A CA 1
ATOM 2221 C C . GLU A 1 273 ? -13.168 7.034 24.704 1.00 42.38 273 GLU A C 1
ATOM 2223 O O . GLU A 1 273 ? -12.897 8.213 24.895 1.00 42.38 273 GLU A O 1
ATOM 2228 N N . ASP A 1 274 ? -12.196 6.108 24.752 1.00 45.19 274 ASP A N 1
ATOM 2229 C CA . ASP A 1 274 ? -10.862 6.490 25.274 1.00 45.19 274 ASP A CA 1
ATOM 2230 C C . ASP A 1 274 ? -9.681 5.610 24.807 1.00 45.19 274 ASP A C 1
ATOM 2232 O O . ASP A 1 274 ? -8.886 5.099 25.599 1.00 45.19 274 ASP A O 1
ATOM 2236 N N . LEU A 1 275 ? -9.545 5.394 23.493 1.00 52.91 275 LEU A N 1
ATOM 2237 C CA . LEU A 1 275 ? -8.347 4.760 22.930 1.00 52.91 275 LEU A CA 1
ATOM 2238 C C . LEU A 1 275 ? -7.360 5.802 22.406 1.00 52.91 275 LEU A C 1
ATOM 2240 O O . LEU A 1 275 ? -7.710 6.710 21.652 1.00 52.91 275 LEU A O 1
ATOM 2244 N N . ASP A 1 276 ? -6.083 5.611 22.734 1.00 62.41 276 ASP A N 1
ATOM 2245 C CA . ASP A 1 276 ? -4.983 6.217 21.997 1.00 62.41 276 ASP A CA 1
ATOM 2246 C C . ASP A 1 276 ? -5.082 5.719 20.544 1.00 62.41 276 ASP A C 1
ATOM 2248 O O . ASP A 1 276 ? -4.708 4.589 20.251 1.00 62.41 276 ASP A O 1
ATOM 2252 N N . ARG A 1 277 ? -5.688 6.528 19.656 1.00 71.56 277 ARG A N 1
ATOM 2253 C CA . ARG A 1 277 ? -5.964 6.254 18.220 1.00 71.56 277 ARG A CA 1
ATOM 2254 C C . ARG A 1 277 ? -4.714 6.138 17.337 1.00 71.56 277 ARG A C 1
ATOM 2256 O O . ARG A 1 277 ? -4.692 6.577 16.189 1.00 71.56 277 ARG A O 1
ATOM 2263 N N . VAL A 1 278 ? -3.658 5.608 17.928 1.00 77.06 278 VAL A N 1
ATOM 2264 C CA . VAL A 1 278 ? -2.418 5.224 17.288 1.00 77.06 278 VAL A CA 1
ATOM 2265 C C . VAL A 1 278 ? -2.406 3.707 17.235 1.00 77.06 278 VAL A C 1
ATOM 2267 O O . VAL A 1 278 ? -2.311 3.053 18.275 1.00 77.06 278 VAL A O 1
ATOM 2270 N N . THR A 1 279 ? -2.483 3.155 16.033 1.00 82.75 279 THR A N 1
ATOM 2271 C CA . THR A 1 279 ? -2.464 1.705 15.823 1.00 82.75 279 THR A CA 1
ATOM 2272 C C . THR A 1 279 ? -1.164 1.312 15.137 1.00 82.75 279 THR A C 1
ATOM 2274 O O . THR A 1 279 ? -0.793 1.919 14.139 1.00 82.75 279 THR A O 1
ATOM 2277 N N . ASP A 1 280 ? -0.483 0.292 15.652 1.00 85.88 280 ASP A N 1
ATOM 2278 C CA . ASP A 1 280 ? 0.647 -0.373 14.995 1.00 85.88 280 ASP A CA 1
ATOM 2279 C C . ASP A 1 280 ? 0.214 -1.804 14.666 1.00 85.88 280 ASP A C 1
ATOM 2281 O O . ASP A 1 280 ? -0.012 -2.602 15.576 1.00 85.88 280 ASP A O 1
ATOM 2285 N N . VAL A 1 281 ? -0.019 -2.092 13.385 1.00 89.38 281 VAL A N 1
ATOM 2286 C CA . VAL A 1 281 ? -0.724 -3.307 12.964 1.00 89.38 281 VAL A CA 1
ATOM 2287 C C . VAL A 1 281 ? 0.204 -4.514 12.989 1.00 89.38 281 VAL A C 1
ATOM 2289 O O . VAL A 1 281 ? 1.153 -4.615 12.208 1.00 89.38 281 VAL A O 1
ATOM 2292 N N . SER A 1 282 ? -0.115 -5.479 13.846 1.00 90.12 282 SER A N 1
ATOM 2293 C CA . SER A 1 282 ? 0.580 -6.764 13.915 1.00 90.12 282 SER A CA 1
ATOM 2294 C C . SER A 1 282 ? -0.045 -7.817 12.989 1.00 90.12 282 SER A C 1
ATOM 2296 O O . SER A 1 282 ? -1.145 -7.639 12.458 1.00 90.12 282 SER A O 1
ATOM 2298 N N . LYS A 1 283 ? 0.639 -8.956 12.807 1.00 91.94 283 LYS A N 1
ATOM 2299 C CA . LYS A 1 283 ? 0.053 -10.107 12.100 1.00 91.94 283 LYS A CA 1
ATOM 2300 C C . LYS A 1 283 ? -1.133 -10.683 12.866 1.00 91.94 283 LYS A C 1
ATOM 2302 O O . LYS A 1 283 ? -2.124 -11.056 12.254 1.00 91.94 283 LYS A O 1
ATOM 2307 N N . GLU A 1 284 ? -1.059 -10.679 14.191 1.00 88.81 284 GLU A N 1
ATOM 2308 C CA . GLU A 1 284 ? -2.117 -11.149 15.077 1.00 88.81 284 GLU A CA 1
ATOM 2309 C C . GLU A 1 284 ? -3.393 -10.306 14.937 1.00 88.81 284 GLU A C 1
ATOM 2311 O O . GLU A 1 284 ? -4.501 -10.824 15.075 1.00 88.81 284 GLU A O 1
ATOM 2316 N N . ASP A 1 285 ? -3.269 -9.008 14.651 1.00 88.31 285 ASP A N 1
ATOM 2317 C CA . ASP A 1 285 ? -4.431 -8.157 14.384 1.00 88.31 285 ASP A CA 1
ATOM 2318 C C . ASP A 1 285 ? -5.070 -8.466 13.022 1.00 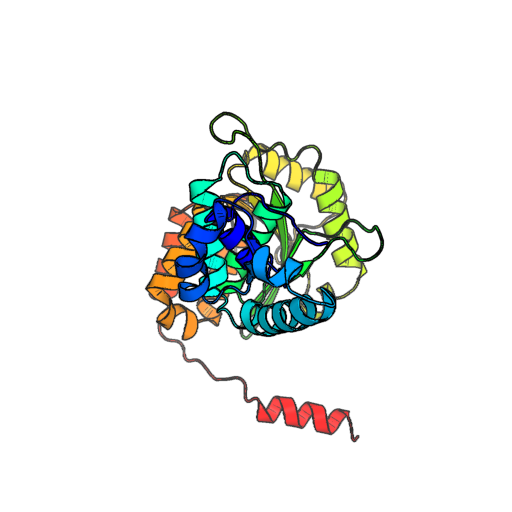88.31 285 ASP A C 1
ATOM 2320 O O . ASP A 1 285 ? -6.294 -8.437 12.889 1.00 88.31 285 ASP A O 1
ATOM 2324 N N . ILE A 1 286 ? -4.256 -8.836 12.030 1.00 91.62 286 ILE A N 1
ATOM 2325 C CA . ILE A 1 286 ? -4.725 -9.302 10.719 1.00 91.62 286 ILE A CA 1
ATOM 2326 C C . ILE A 1 286 ? -5.407 -10.673 10.841 1.00 91.62 286 ILE A C 1
ATOM 2328 O O . ILE A 1 286 ? -6.476 -10.870 10.263 1.00 91.62 286 ILE A O 1
ATOM 2332 N N . ASP A 1 287 ? -4.849 -11.596 11.626 1.00 88.62 287 ASP A N 1
ATOM 2333 C CA . ASP A 1 287 ? -5.480 -12.891 11.909 1.00 88.62 287 ASP A CA 1
ATOM 2334 C C . ASP A 1 287 ? -6.862 -12.690 12.532 1.00 88.62 287 ASP A C 1
ATOM 2336 O O . ASP A 1 287 ? -7.850 -13.235 12.043 1.00 88.62 287 ASP A O 1
ATOM 2340 N N . LYS A 1 288 ? -6.964 -11.816 13.544 1.00 85.31 288 LYS A N 1
ATOM 2341 C CA . LYS A 1 288 ? -8.256 -11.457 14.143 1.00 85.31 288 LYS A CA 1
ATOM 2342 C C . LYS A 1 288 ? -9.213 -10.879 13.104 1.00 85.31 288 LYS A C 1
ATOM 2344 O O . LYS A 1 288 ? -10.375 -11.275 13.084 1.00 85.31 288 LYS A O 1
ATOM 2349 N N . LEU A 1 289 ? -8.761 -9.964 12.239 1.00 88.25 289 LEU A N 1
ATOM 2350 C CA . LEU A 1 289 ? -9.590 -9.418 11.158 1.00 88.25 289 LEU A CA 1
ATOM 2351 C C . LEU A 1 289 ? -10.202 -10.545 10.321 1.00 88.25 289 LEU A C 1
ATOM 2353 O O . LEU A 1 289 ? -11.409 -10.511 10.062 1.00 88.25 289 LEU A O 1
ATOM 2357 N N . PHE A 1 290 ? -9.403 -11.542 9.932 1.00 86.81 290 PHE A N 1
ATOM 2358 C CA . PHE A 1 290 ? -9.885 -12.686 9.161 1.00 86.81 290 PHE A CA 1
ATOM 2359 C C . PHE A 1 290 ? -10.783 -13.611 9.980 1.00 86.81 290 PHE A C 1
ATOM 2361 O O . PHE A 1 290 ? -11.823 -14.018 9.467 1.00 86.81 290 PHE A O 1
ATOM 2368 N N . ASP A 1 291 ? -10.485 -13.863 11.253 1.00 82.62 291 ASP A N 1
ATOM 2369 C CA . ASP A 1 291 ? -11.368 -14.619 12.145 1.00 82.62 291 ASP A CA 1
ATOM 2370 C C . ASP A 1 291 ? -12.759 -13.976 12.220 1.00 82.62 291 ASP A C 1
ATOM 2372 O O . ASP A 1 291 ? -13.774 -14.657 12.053 1.00 82.62 291 ASP A O 1
ATOM 2376 N N . TYR A 1 292 ? -12.842 -12.653 12.397 1.00 78.88 292 TYR A N 1
ATOM 2377 C CA . TYR A 1 292 ? -14.119 -11.932 12.425 1.00 78.88 292 TYR A CA 1
ATOM 2378 C C . TYR A 1 292 ? -14.802 -11.892 11.056 1.00 78.88 292 TYR A C 1
ATOM 2380 O O . TYR A 1 292 ? -16.012 -12.099 10.963 1.00 78.88 292 TYR A O 1
ATOM 2388 N N . HIS A 1 293 ? -14.047 -11.660 9.984 1.00 77.31 293 HIS A N 1
ATOM 2389 C CA . HIS A 1 293 ? -14.574 -11.627 8.622 1.00 77.31 293 HIS A CA 1
ATOM 2390 C C . HIS A 1 293 ? -15.156 -12.982 8.185 1.00 77.31 293 HIS A C 1
ATOM 2392 O O . HIS A 1 293 ? -16.244 -13.053 7.600 1.00 77.31 293 HIS A O 1
ATOM 2398 N N . LEU A 1 294 ? -14.447 -14.070 8.485 1.00 76.62 294 LEU A N 1
ATOM 2399 C CA . LEU A 1 294 ? -14.848 -15.428 8.135 1.00 76.62 294 LEU A CA 1
ATOM 2400 C C . LEU A 1 294 ? -15.982 -15.925 9.039 1.00 76.62 294 LEU A C 1
ATOM 2402 O O . LEU A 1 294 ? -16.912 -16.563 8.535 1.00 76.62 294 LEU A O 1
ATOM 2406 N N . SER A 1 295 ? -15.955 -15.586 10.335 1.00 67.94 295 SER A N 1
ATOM 2407 C CA . SER A 1 295 ? -17.013 -15.939 11.298 1.00 67.94 295 SER A CA 1
ATOM 2408 C C . SER A 1 295 ? -18.281 -15.091 11.180 1.00 67.94 295 SER A C 1
ATOM 2410 O O . SER A 1 295 ? -19.335 -15.515 11.663 1.00 67.94 295 SER A O 1
ATOM 2412 N N . ALA A 1 296 ? -18.230 -13.932 10.511 1.00 59.44 296 ALA A N 1
ATOM 2413 C CA . ALA A 1 296 ? -19.415 -13.135 10.226 1.00 59.44 296 ALA A CA 1
ATOM 2414 C C . ALA A 1 296 ? -20.444 -13.990 9.466 1.00 59.44 296 ALA A C 1
ATOM 2416 O O . ALA A 1 296 ? -20.217 -14.430 8.330 1.00 59.44 296 ALA A O 1
ATOM 2417 N N . ALA A 1 297 ? -21.585 -14.243 10.123 1.00 50.25 297 ALA A N 1
ATOM 2418 C CA . ALA A 1 297 ? -22.699 -14.989 9.552 1.00 50.25 297 ALA A CA 1
ATOM 2419 C C . ALA A 1 297 ? -23.069 -14.402 8.183 1.00 50.25 297 ALA A C 1
ATOM 2421 O O . ALA A 1 297 ? -23.064 -13.181 8.022 1.00 50.25 297 ALA A O 1
ATOM 2422 N N . ARG A 1 298 ? -23.399 -15.269 7.211 1.00 45.81 298 ARG A N 1
ATOM 2423 C CA . ARG A 1 298 ? -23.920 -14.884 5.888 1.00 45.81 298 ARG A CA 1
ATOM 2424 C C . ARG A 1 298 ? -25.139 -13.972 6.070 1.00 45.81 298 ARG A C 1
ATOM 2426 O O . ARG A 1 298 ? -26.261 -14.458 6.155 1.00 45.81 298 ARG A O 1
ATOM 2433 N N . LYS A 1 299 ? -24.929 -12.662 6.156 1.00 39.28 299 LYS A N 1
ATOM 2434 C CA . LYS A 1 299 ? -25.970 -11.672 5.918 1.00 39.28 299 LYS A CA 1
ATOM 2435 C C . LYS A 1 299 ? -25.798 -11.188 4.493 1.00 39.28 299 LYS A C 1
ATOM 2437 O O . LYS A 1 299 ? -24.705 -10.828 4.064 1.00 39.28 299 LYS A O 1
ATOM 2442 N N . GLU A 1 300 ? -26.898 -11.351 3.782 1.00 41.00 300 GLU A N 1
ATOM 2443 C CA . GLU A 1 300 ? -27.035 -11.339 2.341 1.00 41.00 300 GLU A CA 1
ATOM 2444 C C . GLU A 1 300 ? -26.561 -10.030 1.714 1.00 41.00 300 GLU A C 1
ATOM 2446 O O . GLU A 1 300 ? -26.735 -8.932 2.246 1.00 41.00 300 GLU A O 1
ATOM 2451 N N . PHE A 1 301 ? -25.953 -10.201 0.548 1.00 38.03 301 PHE A N 1
ATOM 2452 C CA . PHE A 1 301 ? -25.656 -9.160 -0.410 1.00 38.03 301 PHE A CA 1
ATOM 2453 C C . PHE A 1 301 ? -26.947 -8.853 -1.179 1.00 38.03 301 PHE A C 1
ATOM 2455 O O . PHE A 1 301 ? -27.508 -9.745 -1.810 1.00 38.03 301 PHE A O 1
ATOM 2462 N N . GLU A 1 302 ? -27.409 -7.606 -1.149 1.00 39.19 302 GLU A N 1
ATOM 2463 C CA . GLU A 1 302 ? -28.214 -7.065 -2.244 1.00 39.19 302 GLU A CA 1
ATOM 2464 C C . GLU A 1 302 ? -27.255 -6.267 -3.125 1.00 39.19 302 GLU A C 1
ATOM 2466 O O . GLU A 1 302 ? -26.670 -5.280 -2.671 1.00 39.19 302 GLU A O 1
ATOM 2471 N N . GLU A 1 303 ? -27.068 -6.714 -4.369 1.00 37.41 303 GLU A N 1
ATOM 2472 C CA . GLU A 1 303 ? -26.413 -5.913 -5.401 1.00 37.41 303 GLU A CA 1
ATOM 2473 C C . GLU A 1 303 ? -27.105 -4.543 -5.491 1.00 37.41 303 GLU A C 1
ATOM 2475 O O . GLU A 1 303 ? -28.335 -4.483 -5.619 1.00 37.41 303 GLU A O 1
ATOM 2480 N N . PRO A 1 304 ? -26.360 -3.425 -5.468 1.00 40.34 304 PRO A N 1
ATOM 2481 C CA . PRO A 1 304 ? -26.921 -2.131 -5.817 1.00 40.34 304 PRO A CA 1
ATOM 2482 C C . PRO A 1 304 ? -27.507 -2.211 -7.228 1.00 40.34 304 PRO A C 1
ATOM 2484 O O . PRO A 1 304 ? -26.813 -2.549 -8.189 1.00 40.34 304 PRO A O 1
ATOM 2487 N N . ASN A 1 305 ? -28.801 -1.911 -7.355 1.00 45.53 305 ASN A N 1
ATOM 2488 C CA . ASN A 1 305 ? -29.507 -1.935 -8.630 1.00 45.53 305 ASN A CA 1
ATOM 2489 C C . ASN A 1 305 ? -28.961 -0.821 -9.542 1.00 45.53 305 ASN A C 1
ATOM 2491 O O . ASN A 1 305 ? -29.436 0.318 -9.526 1.00 45.53 305 ASN A O 1
ATOM 2495 N N . LYS A 1 306 ? -27.948 -1.177 -10.336 1.00 41.97 306 LYS A N 1
ATOM 2496 C CA . LYS A 1 306 ? -27.262 -0.330 -11.319 1.00 41.97 306 LYS A CA 1
ATOM 2497 C C . LYS A 1 306 ? -28.243 0.393 -12.249 1.00 41.97 306 LYS A C 1
ATOM 2499 O O . LYS A 1 306 ? -28.017 1.546 -12.599 1.00 41.97 306 LYS A O 1
ATOM 2504 N N . GLU A 1 307 ? -29.369 -0.231 -12.591 1.00 45.84 307 GLU A N 1
ATOM 2505 C CA . GLU A 1 307 ? -30.396 0.374 -13.449 1.00 45.84 307 GLU A CA 1
ATOM 2506 C C . GLU A 1 307 ? -31.211 1.464 -12.746 1.00 45.84 307 GLU A C 1
ATOM 2508 O O . GLU A 1 307 ? -31.714 2.370 -13.410 1.00 45.84 307 GLU A O 1
ATOM 2513 N N . ARG A 1 308 ? -31.358 1.398 -11.417 1.00 44.19 308 ARG A N 1
ATOM 2514 C CA . ARG A 1 308 ? -32.003 2.453 -10.619 1.00 44.19 308 ARG A CA 1
ATOM 2515 C C . ARG A 1 308 ? -31.096 3.678 -10.489 1.00 44.19 308 ARG A C 1
ATOM 2517 O O . ARG A 1 308 ? -31.587 4.798 -10.566 1.00 44.19 308 ARG A O 1
ATOM 2524 N N . TYR A 1 309 ? -29.790 3.462 -10.338 1.00 42.41 309 TYR A N 1
ATOM 2525 C CA . TYR A 1 309 ? -28.794 4.537 -10.292 1.00 42.41 309 TYR A CA 1
ATOM 2526 C C . TYR A 1 309 ? -28.669 5.256 -11.647 1.00 42.41 309 TYR A C 1
ATOM 2528 O O . TYR A 1 309 ? -28.739 6.481 -11.703 1.00 42.41 309 TYR A O 1
ATOM 2536 N N . LEU A 1 310 ? -28.610 4.505 -12.754 1.00 47.69 310 LEU A N 1
ATOM 2537 C CA . LEU A 1 310 ? -28.550 5.080 -14.105 1.00 47.69 310 LEU A CA 1
ATOM 2538 C C . LEU A 1 310 ? -29.839 5.827 -14.498 1.00 47.69 310 LEU A C 1
ATOM 2540 O O . LEU A 1 310 ? -29.759 6.900 -15.091 1.00 47.69 310 LEU A O 1
ATOM 2544 N N . ARG A 1 311 ? -31.021 5.335 -14.094 1.00 45.09 311 ARG A N 1
ATOM 2545 C CA . ARG A 1 311 ? -32.301 6.037 -14.323 1.00 45.09 311 ARG A CA 1
ATOM 2546 C C . ARG A 1 311 ? -32.401 7.386 -13.603 1.00 45.09 311 ARG A C 1
ATOM 2548 O O . ARG A 1 311 ? -32.999 8.310 -14.145 1.00 45.09 311 ARG A O 1
ATOM 2555 N N . ASN A 1 312 ? -31.812 7.511 -12.414 1.00 44.75 312 ASN A N 1
ATOM 2556 C CA . ASN A 1 312 ? -31.792 8.774 -11.670 1.00 44.75 312 ASN A CA 1
ATOM 2557 C C . ASN A 1 312 ? -30.797 9.792 -12.264 1.00 44.75 312 ASN A C 1
ATOM 2559 O O . ASN A 1 312 ? -31.010 10.998 -12.160 1.00 44.75 312 ASN A O 1
ATOM 2563 N N . LEU A 1 313 ? -29.732 9.327 -12.924 1.00 40.34 313 LEU A N 1
ATOM 2564 C CA . LEU A 1 313 ? -28.808 10.191 -13.667 1.00 40.34 313 LEU A CA 1
ATOM 2565 C C . LEU A 1 313 ? -29.461 10.754 -14.938 1.00 40.34 313 LEU A C 1
ATOM 2567 O O . LEU A 1 313 ? -29.365 11.952 -15.192 1.00 40.34 313 LEU A O 1
ATOM 2571 N N . GLU A 1 314 ? -30.210 9.943 -15.689 1.00 41.12 314 GLU A N 1
ATOM 2572 C CA . GLU A 1 314 ? -30.926 10.414 -16.887 1.00 41.12 314 GLU A CA 1
ATOM 2573 C C . GLU A 1 314 ? -32.038 11.429 -16.568 1.00 41.12 314 GLU A C 1
ATOM 2575 O O . GLU A 1 314 ? -32.200 12.404 -17.304 1.00 41.12 314 GLU A O 1
ATOM 2580 N N . SER A 1 315 ? -32.753 11.277 -15.444 1.00 44.72 315 SER A N 1
ATOM 2581 C CA . SER A 1 315 ? -33.773 12.253 -15.017 1.00 44.72 3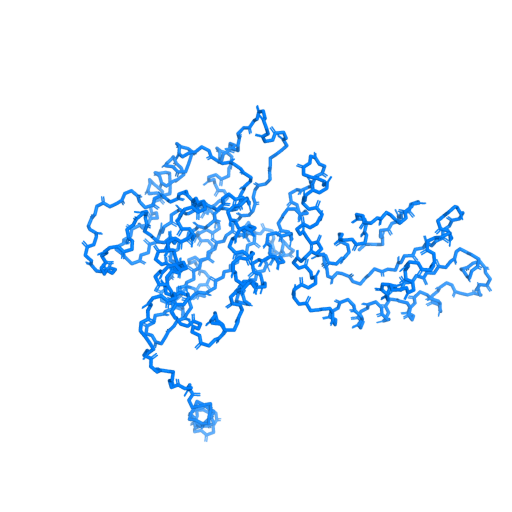15 SER A CA 1
ATOM 2582 C C . SER A 1 315 ? -33.202 13.603 -14.578 1.00 44.72 315 SER A C 1
ATOM 2584 O O . SER A 1 315 ? -33.947 14.571 -14.483 1.00 44.72 315 SER A O 1
ATOM 2586 N N . THR A 1 316 ? -31.898 13.665 -14.300 1.00 44.00 316 THR A N 1
ATOM 2587 C CA . THR A 1 31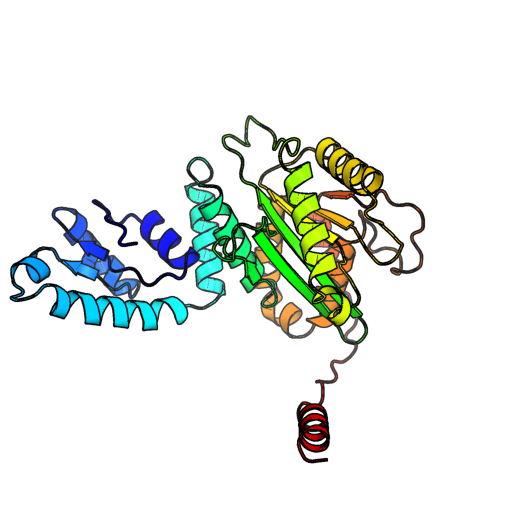6 ? -31.203 14.886 -13.862 1.00 44.00 316 THR A CA 1
ATOM 2588 C C . THR A 1 316 ? -30.496 15.589 -15.030 1.00 44.00 316 THR A C 1
ATOM 2590 O O . THR A 1 316 ? -30.201 16.774 -14.948 1.00 44.00 316 THR A O 1
ATOM 2593 N N . ILE A 1 317 ? -30.255 14.877 -16.138 1.00 44.47 317 ILE A N 1
ATOM 2594 C CA . ILE A 1 317 ? -29.583 15.404 -17.339 1.00 44.47 317 ILE A CA 1
ATOM 2595 C C . ILE A 1 317 ? -30.591 15.894 -18.399 1.00 44.47 317 ILE A C 1
ATOM 2597 O O . ILE A 1 317 ? -30.253 16.757 -19.207 1.00 44.47 317 ILE A O 1
ATOM 2601 N N . PHE A 1 318 ? -31.834 15.396 -18.387 1.00 44.66 318 PHE A N 1
ATOM 2602 C CA . PHE A 1 318 ? -32.887 15.789 -19.342 1.00 44.66 318 PHE A CA 1
ATOM 2603 C C . PHE A 1 318 ? -34.149 16.394 -18.694 1.00 44.66 318 PHE A C 1
ATOM 2605 O O . PHE A 1 318 ? -35.206 16.423 -19.330 1.00 44.66 318 PHE A O 1
ATOM 2612 N N . GLY A 1 319 ? -34.046 16.864 -17.447 1.00 41.72 319 GLY A N 1
ATOM 2613 C CA . GLY A 1 319 ? -35.086 17.623 -16.738 1.00 41.72 319 GLY A CA 1
ATOM 2614 C C . GLY A 1 319 ? -34.883 19.127 -16.828 1.00 41.72 319 GLY A C 1
ATOM 2615 O O . GLY A 1 319 ? -33.732 19.560 -16.603 1.00 41.72 319 GLY A O 1
#